Protein AF-A0A957FQ31-F1 (afdb_monomer_lite)

pLDDT: mean 89.16, std 6.12, range [48.59, 97.19]

Secondary structure (DSSP, 8-state):
-EEETTEEE---TT-SSSS-SS--HHHH-EEETTTEEE---SS-SSS-GGG-SSTT-SSS-GGG-S-TT---SBTTTBSGGG-------SPPTT-----------SSGGGGGGBT-EE---TT--SSSS-------GGGGS-HHHHHHHTT-HHHHH--EEB----------BTTB-TT--B-TTPPPP-TTS-GGGTB-HHHHHHTT----PPPTT-

Sequence (218 aa):
GFFYNGQQWYLNPNDPDTNQDGALDSAECSYDETNGLACPDTDGNGTPDVFDDDNDGDGVPDKLDAALATVVGDPVNGLDNNRFQFEINNLAAGEPVYVDFQLRPTNPDHLWYTLNVLDWPSNDRQGQIQRVLDTTFYDQLSPEQQQAGGSDPQLQDGDLRLVPMLEIEIPFQDGHYGNLPVLPGAPPIQASTPITAWLDTEETQAFGINVRKLDETS

Structure (mmCIF, N/CA/C/O backbone):
data_AF-A0A957FQ31-F1
#
_entry.id   AF-A0A957FQ31-F1
#
loop_
_atom_site.group_PDB
_atom_site.id
_atom_site.type_symbol
_atom_site.label_atom_id
_atom_site.label_alt_id
_atom_site.label_comp_id
_atom_site.label_asym_id
_atom_site.label_entity_id
_atom_site.label_seq_id
_atom_site.pdbx_PDB_ins_code
_atom_site.Cartn_x
_atom_site.Cartn_y
_atom_site.Cartn_z
_atom_site.occupancy
_atom_site.B_iso_or_equiv
_atom_site.auth_seq_id
_atom_site.auth_comp_id
_atom_site.auth_asym_id
_atom_site.auth_atom_id
_atom_site.pdbx_PDB_model_num
ATOM 1 N N . GLY A 1 1 ? 24.370 -8.830 -21.688 1.00 88.81 1 GLY A N 1
ATOM 2 C CA . GLY A 1 1 ? 23.628 -7.697 -22.261 1.00 88.81 1 GLY A CA 1
ATOM 3 C C . GLY A 1 1 ? 22.666 -8.208 -23.308 1.00 88.81 1 GLY A C 1
ATOM 4 O O . GLY A 1 1 ? 22.928 -9.264 -23.873 1.00 88.81 1 GLY A O 1
ATOM 5 N N . PHE A 1 2 ? 21.586 -7.478 -23.557 1.00 93.25 2 PHE A N 1
ATOM 6 C CA . PHE A 1 2 ? 20.497 -7.845 -24.469 1.00 93.25 2 PHE A CA 1
ATOM 7 C C . PHE A 1 2 ? 20.094 -6.641 -25.330 1.00 93.25 2 PHE A C 1
ATOM 9 O O . PHE A 1 2 ? 20.475 -5.511 -25.027 1.00 93.25 2 PHE A O 1
ATOM 16 N N . PHE A 1 3 ? 19.390 -6.881 -26.434 1.00 93.81 3 PHE A N 1
ATOM 17 C CA . PHE A 1 3 ? 18.932 -5.821 -27.332 1.00 93.81 3 PHE A CA 1
ATOM 18 C C . PHE A 1 3 ? 17.422 -5.639 -27.183 1.00 93.81 3 PHE A C 1
ATOM 20 O O . PHE A 1 3 ? 16.676 -6.595 -27.385 1.00 93.81 3 PHE A O 1
ATOM 27 N N . TYR A 1 4 ? 16.981 -4.427 -26.857 1.00 94.94 4 TYR A N 1
ATOM 28 C CA . TYR A 1 4 ? 15.575 -4.084 -26.657 1.00 94.94 4 TYR A CA 1
ATOM 29 C C . TYR A 1 4 ? 15.297 -2.652 -27.122 1.00 94.94 4 TYR A C 1
ATOM 31 O O . TYR A 1 4 ? 16.139 -1.772 -26.949 1.00 94.94 4 TYR A O 1
ATOM 39 N N . ASN A 1 5 ? 14.143 -2.433 -27.760 1.00 94.88 5 ASN A N 1
ATOM 40 C CA . ASN A 1 5 ? 13.691 -1.131 -28.270 1.00 94.88 5 ASN A CA 1
ATOM 41 C C . ASN A 1 5 ? 14.755 -0.330 -29.060 1.00 94.88 5 ASN A C 1
ATOM 43 O O . ASN A 1 5 ? 14.914 0.880 -28.918 1.00 94.88 5 ASN A O 1
ATOM 47 N N . GLY A 1 6 ? 15.541 -1.017 -29.898 1.00 94.88 6 GLY A N 1
ATOM 48 C CA . GLY A 1 6 ? 16.588 -0.374 -30.704 1.00 94.88 6 GLY A CA 1
ATOM 49 C C . GLY A 1 6 ? 17.889 -0.059 -29.951 1.00 94.88 6 GLY A C 1
ATOM 50 O O . GLY A 1 6 ? 18.816 0.481 -30.559 1.00 94.88 6 GLY A O 1
ATOM 51 N N . GLN A 1 7 ? 17.985 -0.419 -28.670 1.00 95.44 7 GLN A N 1
ATOM 52 C CA . GLN A 1 7 ? 19.116 -0.151 -27.788 1.00 95.44 7 GLN A CA 1
ATOM 53 C C . GLN A 1 7 ? 19.736 -1.450 -27.254 1.00 95.44 7 GLN A C 1
ATOM 55 O O . GLN A 1 7 ? 19.063 -2.448 -27.007 1.00 95.44 7 GLN A O 1
ATOM 60 N N . GLN A 1 8 ? 21.058 -1.438 -27.079 1.00 96.00 8 GLN A N 1
ATOM 61 C CA . GLN A 1 8 ? 21.791 -2.512 -26.416 1.00 96.00 8 GLN A CA 1
ATOM 62 C C . GLN A 1 8 ? 21.949 -2.180 -24.927 1.00 96.00 8 GLN A C 1
ATOM 64 O O . GLN A 1 8 ? 22.573 -1.176 -24.588 1.00 96.00 8 GLN A O 1
ATOM 69 N N . TRP A 1 9 ? 21.448 -3.057 -24.063 1.00 96.06 9 TRP A N 1
ATOM 70 C CA . TRP A 1 9 ? 21.455 -2.922 -22.608 1.00 96.06 9 TRP A CA 1
ATOM 71 C C . TRP A 1 9 ? 22.478 -3.861 -21.962 1.00 96.06 9 TRP A C 1
ATOM 73 O O . TRP A 1 9 ? 22.758 -4.957 -22.474 1.00 96.06 9 TRP A O 1
ATOM 83 N N . TYR A 1 10 ? 23.052 -3.438 -20.835 1.00 95.38 10 TYR A N 1
ATOM 84 C CA . TYR A 1 10 ? 24.058 -4.193 -20.090 1.00 95.38 10 TYR A CA 1
ATOM 85 C C . TYR A 1 10 ? 23.782 -4.107 -18.593 1.00 95.38 10 TYR A C 1
ATOM 87 O O . TYR A 1 10 ? 23.938 -3.040 -18.012 1.00 95.38 10 TYR A O 1
ATOM 95 N N . LEU A 1 11 ? 23.422 -5.246 -17.999 1.00 95.31 11 LEU A N 1
ATOM 96 C CA . LEU A 1 11 ? 23.387 -5.419 -16.547 1.00 95.31 11 LEU A CA 1
ATOM 97 C C . LEU A 1 11 ? 24.760 -5.151 -15.933 1.00 95.31 11 LEU A C 1
ATOM 99 O O . LEU A 1 11 ? 25.790 -5.302 -16.611 1.00 95.31 11 LEU A O 1
ATOM 103 N N . ASN A 1 12 ? 24.779 -4.809 -14.649 1.00 95.31 12 ASN A N 1
ATOM 104 C CA . ASN A 1 12 ? 26.014 -4.616 -13.912 1.00 95.31 12 ASN A CA 1
ATOM 105 C C . ASN A 1 12 ? 26.564 -5.967 -13.415 1.00 95.31 12 ASN A C 1
ATOM 107 O O . ASN A 1 12 ? 26.068 -6.528 -12.452 1.00 95.31 12 ASN A O 1
ATOM 111 N N . PRO A 1 13 ? 27.662 -6.508 -13.973 1.00 93.50 13 PRO A N 1
ATOM 112 C CA . PRO A 1 13 ? 28.168 -7.816 -13.545 1.00 93.50 13 PRO A CA 1
ATOM 113 C C . PRO A 1 13 ? 28.735 -7.834 -12.113 1.00 93.50 13 PRO A C 1
ATOM 115 O O . PRO A 1 13 ? 29.083 -8.905 -11.619 1.00 93.50 13 PRO A O 1
ATOM 118 N N . ASN A 1 14 ? 28.904 -6.668 -11.479 1.00 96.69 14 ASN A N 1
ATOM 119 C CA . ASN A 1 14 ? 29.382 -6.547 -10.102 1.00 96.69 14 ASN A CA 1
ATOM 120 C C . ASN A 1 14 ? 28.260 -6.213 -9.109 1.00 96.69 14 ASN A C 1
ATOM 122 O O . ASN A 1 14 ? 28.561 -6.068 -7.925 1.00 96.69 14 ASN A O 1
ATOM 126 N N . ASP A 1 15 ? 27.020 -6.071 -9.579 1.00 97.00 15 ASP A N 1
ATOM 127 C CA . ASP A 1 15 ? 25.858 -5.750 -8.756 1.00 97.00 15 ASP A CA 1
ATOM 128 C C . ASP A 1 15 ? 24.694 -6.654 -9.184 1.00 97.00 15 ASP A C 1
ATOM 130 O O . ASP A 1 15 ? 24.280 -6.574 -10.333 1.00 97.00 15 ASP A O 1
ATOM 134 N N . PRO A 1 16 ? 24.224 -7.585 -8.335 1.00 95.50 16 PRO A N 1
ATOM 135 C CA . PRO A 1 16 ? 23.153 -8.510 -8.708 1.00 95.50 16 PRO A CA 1
ATOM 136 C C . PRO A 1 16 ? 21.764 -7.854 -8.809 1.00 95.50 16 PRO A C 1
ATOM 138 O O . PRO A 1 16 ? 20.810 -8.568 -9.107 1.00 95.50 16 PRO A O 1
ATOM 141 N N . ASP A 1 17 ? 21.667 -6.560 -8.508 1.00 96.12 17 ASP A N 1
ATOM 142 C CA . ASP A 1 17 ? 20.489 -5.693 -8.567 1.00 96.12 17 ASP A CA 1
ATOM 143 C C . ASP A 1 17 ? 20.949 -4.387 -9.248 1.00 96.12 17 ASP A C 1
ATOM 145 O O . ASP A 1 17 ? 21.639 -3.553 -8.654 1.00 96.12 17 ASP A O 1
ATOM 149 N N . THR A 1 18 ? 20.727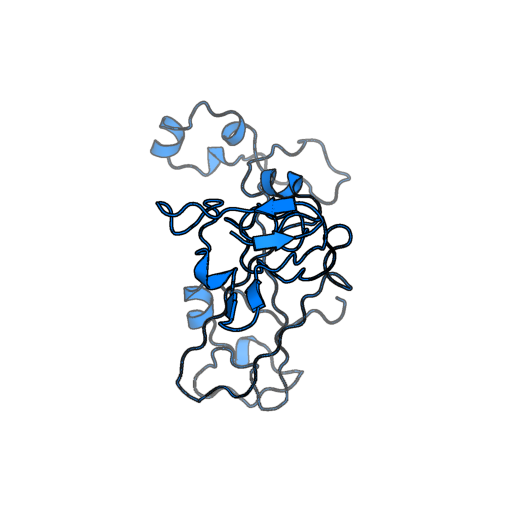 -4.290 -10.558 1.00 95.94 18 THR A N 1
ATOM 150 C CA . THR A 1 18 ? 21.345 -3.269 -11.412 1.00 95.94 18 THR A CA 1
ATOM 151 C C . THR A 1 18 ? 20.771 -1.867 -11.169 1.00 95.94 18 THR A C 1
ATOM 153 O O . THR A 1 18 ? 21.539 -0.897 -11.236 1.00 95.94 18 THR A O 1
ATOM 156 N N . ASN A 1 19 ? 19.471 -1.744 -10.893 1.00 94.81 19 ASN A N 1
ATOM 157 C CA . ASN A 1 19 ? 18.760 -0.485 -10.615 1.00 94.81 19 ASN A CA 1
ATOM 158 C C . ASN A 1 19 ? 18.669 -0.161 -9.103 1.00 94.81 19 ASN A C 1
ATOM 160 O O . ASN A 1 19 ? 18.462 0.995 -8.739 1.00 94.81 19 ASN A O 1
ATOM 164 N N . GLN A 1 20 ? 18.990 -1.107 -8.215 1.00 95.75 20 GLN A N 1
ATOM 165 C CA . GLN A 1 20 ? 19.036 -0.951 -6.749 1.00 95.75 20 GLN A CA 1
ATOM 166 C C . GLN A 1 20 ? 17.674 -0.672 -6.097 1.00 95.75 20 GLN A C 1
ATOM 168 O O . GLN A 1 20 ? 17.583 -0.016 -5.033 1.00 95.75 20 GLN A O 1
ATOM 173 N N . ASP A 1 21 ? 16.620 -1.189 -6.719 1.00 93.81 21 ASP A N 1
ATOM 174 C CA . ASP A 1 21 ? 15.249 -1.117 -6.229 1.00 93.81 21 ASP A CA 1
ATOM 175 C C . ASP A 1 21 ? 14.937 -2.227 -5.202 1.00 93.81 21 ASP A C 1
ATOM 177 O O . ASP A 1 21 ? 14.034 -2.073 -4.381 1.00 93.81 21 ASP A O 1
ATOM 181 N N . GLY A 1 22 ? 15.778 -3.263 -5.109 1.00 92.19 22 GLY A N 1
ATOM 182 C CA . GLY A 1 22 ? 15.628 -4.399 -4.201 1.00 92.19 22 GLY A CA 1
ATOM 183 C C . GLY A 1 22 ? 15.150 -5.689 -4.872 1.00 92.19 22 GLY A C 1
ATOM 184 O O . GLY A 1 22 ? 15.173 -6.740 -4.213 1.00 92.19 22 GLY A O 1
ATOM 185 N N . ALA A 1 23 ? 14.759 -5.647 -6.146 1.00 93.25 23 ALA A N 1
ATOM 186 C CA . ALA A 1 23 ? 14.602 -6.814 -6.993 1.00 93.25 23 ALA A CA 1
ATOM 187 C C . ALA A 1 23 ? 15.975 -7.233 -7.545 1.00 93.25 23 ALA A C 1
ATOM 189 O O . ALA A 1 23 ? 16.848 -6.432 -7.841 1.00 93.25 23 ALA A O 1
ATOM 190 N N . LEU A 1 24 ? 16.234 -8.541 -7.601 1.00 95.56 24 LEU A N 1
ATOM 191 C CA . LEU A 1 24 ? 17.478 -9.020 -8.208 1.00 95.56 24 LEU A CA 1
ATOM 192 C C . LEU A 1 24 ? 17.290 -9.093 -9.722 1.00 95.56 24 LEU A C 1
ATOM 194 O O . LEU A 1 24 ? 16.269 -9.620 -10.163 1.00 95.56 24 LEU A O 1
ATOM 198 N N . ASP A 1 25 ? 18.345 -8.819 -10.493 1.00 95.19 25 ASP A N 1
ATOM 199 C CA . ASP A 1 25 ? 18.363 -8.967 -11.956 1.00 95.19 25 ASP A CA 1
ATOM 200 C C . ASP A 1 25 ? 17.825 -10.341 -12.406 1.00 95.19 25 ASP A C 1
ATOM 202 O O . ASP A 1 25 ? 17.222 -10.495 -13.464 1.00 95.19 25 ASP A O 1
ATOM 206 N N . SER A 1 26 ? 18.082 -11.393 -11.617 1.00 93.94 26 SER A N 1
ATOM 207 C CA . SER A 1 26 ? 17.634 -12.766 -11.905 1.00 93.94 26 SER A CA 1
ATOM 208 C C . SER A 1 26 ? 16.150 -13.035 -11.630 1.00 93.94 26 SER A C 1
ATOM 210 O O . SER A 1 26 ? 15.648 -14.088 -12.023 1.00 93.94 26 SER A O 1
ATOM 212 N N . ALA A 1 27 ? 15.491 -12.157 -10.876 1.00 93.31 27 ALA A N 1
ATOM 213 C CA . ALA A 1 27 ? 14.056 -12.188 -10.620 1.00 93.31 27 ALA A CA 1
ATOM 214 C C . ALA A 1 27 ? 13.292 -11.393 -11.688 1.00 93.31 27 ALA A C 1
ATOM 216 O O . ALA A 1 27 ? 12.209 -11.815 -12.084 1.00 93.31 27 ALA A O 1
ATOM 217 N N . GLU A 1 28 ? 13.880 -10.306 -12.183 1.00 94.62 28 GLU A N 1
ATOM 218 C CA . GLU A 1 28 ? 13.279 -9.439 -13.200 1.00 94.62 28 GLU A CA 1
ATOM 219 C C . GLU A 1 28 ? 13.538 -9.957 -14.616 1.00 94.62 28 GLU A C 1
ATOM 221 O O . GLU A 1 28 ? 12.657 -9.961 -15.471 1.00 94.62 28 GLU A O 1
ATOM 226 N N . CYS A 1 29 ? 14.737 -10.480 -14.876 1.00 94.50 29 CYS A N 1
ATOM 227 C CA . CYS A 1 29 ? 15.099 -11.037 -16.170 1.00 94.50 29 CYS A CA 1
ATOM 228 C C . CYS A 1 29 ? 15.085 -12.567 -16.170 1.00 94.50 29 CYS A C 1
ATOM 230 O O . CYS A 1 29 ? 15.477 -13.245 -15.221 1.00 94.50 29 CYS A O 1
ATOM 232 N N . SER A 1 30 ? 14.755 -13.131 -17.328 1.00 93.38 30 SER A N 1
ATOM 233 C CA . SER A 1 30 ? 14.879 -14.560 -17.606 1.00 93.38 30 SER A CA 1
ATOM 234 C C . SER A 1 30 ? 16.009 -14.828 -18.599 1.00 93.38 30 SER A C 1
ATOM 236 O O . SER A 1 30 ? 16.309 -14.014 -19.474 1.00 93.38 30 SER A O 1
ATOM 238 N N . TYR A 1 31 ? 16.657 -15.985 -18.479 1.00 92.44 31 TYR A N 1
ATOM 239 C CA . TYR A 1 31 ? 17.652 -16.439 -19.447 1.00 92.44 31 TYR A CA 1
ATOM 240 C C . TYR A 1 31 ? 17.172 -17.710 -20.141 1.00 92.44 31 TYR A C 1
ATOM 242 O O . TYR A 1 31 ? 16.872 -18.711 -19.490 1.00 92.44 31 TYR A O 1
ATOM 250 N N . ASP A 1 32 ? 17.164 -17.679 -21.469 1.00 89.31 32 ASP A N 1
ATOM 251 C CA . ASP A 1 32 ? 16.939 -18.837 -22.327 1.00 89.31 32 ASP A CA 1
ATOM 252 C C . ASP A 1 32 ? 18.204 -19.118 -23.152 1.00 89.31 32 ASP A C 1
ATOM 254 O O . ASP A 1 32 ? 18.808 -18.211 -23.721 1.00 89.31 32 ASP A O 1
ATOM 258 N N . GLU A 1 33 ? 18.605 -20.385 -23.270 1.00 89.06 33 GLU A N 1
ATOM 259 C CA . GLU A 1 33 ? 19.761 -20.775 -24.089 1.00 89.06 33 GLU A CA 1
ATOM 260 C C . GLU A 1 33 ? 19.574 -20.431 -25.574 1.00 89.06 33 GLU A C 1
ATOM 262 O O . GLU A 1 33 ? 20.558 -20.203 -26.281 1.00 89.06 33 GLU A O 1
ATOM 267 N N . THR A 1 34 ? 18.326 -20.393 -26.054 1.00 89.69 34 THR A N 1
ATOM 268 C CA . THR A 1 34 ? 18.019 -20.135 -27.468 1.00 89.69 34 THR A CA 1
ATOM 269 C C . THR A 1 34 ? 17.958 -18.641 -27.777 1.00 89.69 34 THR A C 1
ATOM 271 O O . THR A 1 34 ? 18.509 -18.202 -28.788 1.00 89.69 34 THR A O 1
ATOM 274 N N . ASN A 1 35 ? 17.292 -17.863 -26.920 1.00 84.56 35 ASN A N 1
ATOM 275 C CA . ASN A 1 35 ? 17.022 -16.441 -27.149 1.00 84.56 35 ASN A CA 1
ATOM 276 C C . ASN A 1 35 ? 17.921 -15.491 -26.337 1.00 84.56 35 ASN A C 1
ATOM 278 O O . ASN A 1 35 ? 17.917 -14.285 -26.578 1.00 84.56 35 ASN A O 1
ATOM 282 N N . GLY A 1 36 ? 18.741 -16.023 -25.430 1.00 90.00 36 GLY A N 1
ATOM 283 C CA . GLY A 1 36 ? 19.605 -15.250 -24.548 1.00 90.00 36 GLY A CA 1
ATOM 284 C C . GLY A 1 36 ? 18.855 -14.652 -23.356 1.00 90.00 36 GLY A C 1
ATOM 285 O O . GLY A 1 36 ? 17.838 -15.172 -22.904 1.00 90.00 36 GLY A O 1
ATOM 286 N N . LEU A 1 37 ? 19.407 -13.562 -22.825 1.00 93.44 37 LEU A N 1
ATOM 287 C CA . LEU A 1 37 ? 18.810 -12.805 -21.727 1.00 93.44 37 LEU A CA 1
ATOM 288 C C . LEU A 1 37 ? 17.610 -11.998 -22.243 1.00 93.44 37 LEU A C 1
ATOM 290 O O . LEU A 1 37 ? 17.760 -11.222 -23.189 1.00 93.44 37 LEU A O 1
ATOM 294 N N . ALA A 1 38 ? 16.458 -12.168 -21.603 1.00 92.56 38 ALA A N 1
ATOM 295 C CA . ALA A 1 38 ? 15.223 -11.452 -21.877 1.00 92.56 38 ALA A CA 1
ATOM 296 C C . ALA A 1 38 ? 14.734 -10.786 -20.588 1.00 92.56 38 ALA A C 1
ATOM 298 O O . ALA A 1 38 ? 14.401 -11.471 -19.620 1.00 92.56 38 ALA A O 1
ATOM 299 N N . CYS A 1 39 ? 14.700 -9.459 -20.602 1.00 95.50 39 CYS A N 1
ATOM 300 C CA . CYS A 1 39 ? 14.145 -8.645 -19.530 1.00 95.50 39 CYS A CA 1
ATOM 301 C C . CYS A 1 39 ? 12.836 -8.019 -20.043 1.00 95.50 39 CYS A C 1
ATOM 303 O O . CYS A 1 39 ? 12.842 -7.527 -21.181 1.00 95.50 39 CYS A O 1
ATOM 305 N N . PRO A 1 40 ? 11.732 -8.121 -19.286 1.00 95.81 40 PRO A N 1
ATOM 306 C CA . PRO A 1 40 ? 10.462 -7.479 -19.609 1.00 95.81 40 PRO A CA 1
ATOM 307 C C . PRO A 1 40 ? 10.572 -5.946 -19.584 1.00 95.81 40 PRO A C 1
ATOM 309 O O . PRO A 1 40 ? 11.607 -5.402 -19.216 1.00 95.81 40 PRO A O 1
ATOM 312 N N . ASP A 1 41 ? 9.525 -5.306 -20.092 1.00 96.94 41 ASP A N 1
ATOM 313 C CA . ASP A 1 41 ? 9.227 -3.868 -20.039 1.00 96.94 41 ASP A CA 1
ATOM 314 C C . ASP A 1 41 ? 7.717 -3.829 -19.776 1.00 96.94 41 ASP A C 1
ATOM 316 O O . ASP A 1 41 ? 6.915 -4.027 -20.702 1.00 96.94 41 ASP A O 1
ATOM 320 N N . THR A 1 42 ? 7.357 -3.831 -18.496 1.00 96.38 42 THR A N 1
ATOM 321 C CA . THR A 1 42 ? 6.018 -4.176 -18.014 1.00 96.38 42 THR A CA 1
ATOM 322 C C . THR A 1 42 ? 5.000 -3.078 -18.326 1.00 96.38 42 THR A C 1
ATOM 324 O O . THR A 1 42 ? 3.900 -3.394 -18.799 1.00 96.38 42 THR A O 1
ATOM 327 N N . ASP A 1 43 ? 5.369 -1.806 -18.176 1.00 96.25 43 ASP A N 1
ATOM 328 C CA . ASP A 1 43 ? 4.536 -0.656 -18.542 1.00 96.25 43 ASP A CA 1
ATOM 329 C C . ASP A 1 43 ? 4.636 -0.271 -20.039 1.00 96.25 43 ASP A C 1
ATOM 331 O O . ASP A 1 43 ? 3.782 0.449 -20.578 1.00 96.25 43 ASP A O 1
ATOM 335 N N . GLY A 1 44 ? 5.630 -0.805 -20.757 1.00 96.44 44 GLY A N 1
ATOM 336 C CA . GLY A 1 44 ? 5.845 -0.568 -22.180 1.00 96.44 44 GLY A CA 1
ATOM 337 C C . GLY A 1 44 ? 6.422 0.814 -22.493 1.00 96.44 44 GLY A C 1
ATOM 338 O O . GLY A 1 44 ? 6.255 1.296 -23.627 1.00 96.44 44 GLY A O 1
ATOM 339 N N . ASN A 1 45 ? 7.061 1.481 -21.528 1.00 96.00 45 ASN A N 1
ATOM 340 C CA . ASN A 1 45 ? 7.631 2.816 -21.701 1.00 96.00 45 ASN A CA 1
ATOM 341 C C . ASN A 1 45 ? 8.943 2.815 -22.511 1.00 96.00 45 ASN A C 1
ATOM 343 O O . ASN A 1 45 ? 9.397 3.869 -22.979 1.00 96.00 45 ASN A O 1
ATOM 347 N N . GLY A 1 46 ? 9.511 1.632 -22.768 1.00 96.44 46 GLY A N 1
ATOM 348 C CA . GLY A 1 46 ? 10.731 1.434 -23.542 1.00 96.44 46 GLY A CA 1
ATOM 349 C C . GLY A 1 46 ? 11.986 1.209 -22.699 1.00 96.44 46 GLY A C 1
ATOM 350 O O . GLY A 1 46 ? 13.052 0.989 -23.295 1.00 96.44 46 GLY A O 1
ATOM 351 N N . THR A 1 47 ? 11.866 1.252 -21.374 1.00 96.94 47 THR A N 1
ATOM 352 C CA . THR A 1 47 ? 12.894 0.912 -20.389 1.00 96.94 47 THR A CA 1
ATOM 353 C C . THR A 1 47 ? 12.614 -0.504 -19.889 1.00 96.94 47 THR A C 1
ATOM 355 O O . THR A 1 47 ? 11.518 -0.776 -19.433 1.00 96.94 47 THR A O 1
ATOM 358 N N . PRO A 1 48 ? 13.548 -1.457 -20.037 1.00 97.19 48 PRO A N 1
ATOM 359 C CA . PRO A 1 48 ? 13.361 -2.778 -19.447 1.00 97.19 48 PRO A CA 1
ATOM 360 C C . PRO A 1 48 ? 13.327 -2.698 -17.920 1.00 97.19 48 PRO A C 1
ATOM 362 O O . PRO A 1 48 ? 14.137 -1.952 -17.377 1.00 97.19 48 PRO A O 1
ATOM 365 N N . ASP A 1 49 ? 12.527 -3.548 -17.277 1.00 97.12 49 ASP A N 1
ATOM 366 C CA . ASP A 1 49 ? 12.221 -3.501 -15.838 1.00 97.12 49 ASP A CA 1
ATOM 367 C C . ASP A 1 49 ? 13.478 -3.390 -14.951 1.00 97.12 49 ASP A C 1
ATOM 369 O O . ASP A 1 49 ? 13.620 -2.494 -14.136 1.00 97.12 49 ASP A O 1
ATOM 373 N N . VAL A 1 50 ? 14.514 -4.171 -15.270 1.00 96.62 50 VAL A N 1
ATOM 374 C CA . VAL A 1 50 ? 15.833 -4.160 -14.591 1.00 96.62 50 VAL A CA 1
ATOM 375 C C . VAL A 1 50 ? 16.623 -2.828 -14.679 1.00 96.62 50 VAL A C 1
ATOM 377 O O . VAL A 1 50 ? 17.778 -2.723 -14.254 1.00 96.62 50 VAL A O 1
ATOM 380 N N . PHE A 1 51 ? 16.065 -1.818 -15.345 1.00 97.06 51 PHE A N 1
ATOM 381 C CA . PHE A 1 51 ? 16.564 -0.445 -15.444 1.00 97.06 51 PHE A CA 1
ATOM 382 C C . PHE A 1 51 ? 15.475 0.607 -15.191 1.00 97.06 51 PHE A C 1
ATOM 384 O O . PHE A 1 51 ? 15.780 1.798 -15.319 1.00 97.06 51 PHE A O 1
ATOM 391 N N . ASP A 1 52 ? 14.242 0.190 -14.919 1.00 97.19 52 ASP A N 1
ATOM 392 C CA . ASP A 1 52 ? 13.138 1.065 -14.553 1.00 97.19 52 ASP A CA 1
ATOM 393 C C . ASP A 1 52 ? 13.105 1.242 -13.027 1.00 97.19 52 ASP A C 1
ATOM 395 O O . ASP A 1 52 ? 13.642 0.417 -12.297 1.00 97.19 52 ASP A O 1
ATOM 399 N N . ASP A 1 53 ? 12.570 2.366 -12.555 1.00 96.19 53 ASP A N 1
ATOM 400 C CA . ASP A 1 53 ? 12.345 2.621 -11.124 1.00 96.19 53 ASP A CA 1
ATOM 401 C C . ASP A 1 53 ? 10.843 2.491 -10.757 1.00 96.19 53 ASP A C 1
ATOM 403 O O . ASP A 1 53 ? 10.484 2.686 -9.587 1.00 96.19 53 ASP A O 1
ATOM 407 N N . ASP A 1 54 ? 9.973 2.274 -11.754 1.00 96.25 54 ASP A N 1
ATOM 408 C CA . ASP A 1 54 ? 8.516 2.099 -11.650 1.00 96.25 54 ASP A CA 1
ATOM 409 C C . ASP A 1 54 ? 8.018 1.151 -12.762 1.00 96.25 54 ASP A C 1
ATOM 411 O O . ASP A 1 54 ? 7.441 1.579 -13.765 1.00 96.25 54 ASP A O 1
ATOM 415 N N . ASN A 1 55 ? 8.294 -0.144 -12.600 1.00 96.81 55 ASN A N 1
ATOM 416 C CA . ASN A 1 55 ? 8.086 -1.185 -13.612 1.00 96.81 55 ASN A CA 1
ATOM 417 C C . ASN A 1 55 ? 6.671 -1.256 -14.211 1.00 96.81 55 ASN A C 1
ATOM 419 O O . ASN A 1 55 ? 6.515 -1.583 -15.392 1.00 96.81 55 ASN A O 1
ATOM 423 N N . ASP A 1 56 ? 5.624 -1.002 -13.424 1.00 95.69 56 ASP A N 1
ATOM 424 C CA . ASP A 1 56 ? 4.234 -1.070 -13.887 1.00 95.69 56 ASP A CA 1
ATOM 425 C C . ASP A 1 56 ? 3.591 0.298 -14.174 1.00 95.69 56 ASP A C 1
ATOM 427 O O . ASP A 1 56 ? 2.473 0.360 -14.709 1.00 95.69 56 ASP A O 1
ATOM 431 N N . GLY A 1 57 ? 4.321 1.383 -13.906 1.00 94.94 57 GLY A N 1
ATOM 432 C CA . GLY A 1 57 ? 3.934 2.748 -14.227 1.00 94.94 57 GLY A CA 1
ATOM 433 C C . GLY A 1 57 ? 2.754 3.263 -13.402 1.00 94.94 57 GLY A C 1
ATOM 434 O O . GLY A 1 57 ? 2.020 4.151 -13.866 1.00 94.94 57 GLY A O 1
ATOM 435 N N . ASP A 1 58 ? 2.518 2.715 -12.206 1.00 92.69 58 ASP A N 1
ATOM 436 C CA . ASP A 1 58 ? 1.448 3.159 -11.309 1.00 92.69 58 ASP A CA 1
ATOM 437 C C . ASP A 1 58 ? 1.817 4.423 -10.496 1.00 92.69 58 ASP A C 1
ATOM 439 O O . ASP A 1 58 ? 0.963 5.062 -9.858 1.00 92.69 58 ASP A O 1
ATOM 443 N N . GLY A 1 59 ? 3.080 4.849 -10.581 1.00 91.00 59 GLY A N 1
ATOM 444 C CA . GLY A 1 59 ? 3.626 6.018 -9.912 1.00 91.00 59 GLY A CA 1
ATOM 445 C C . GLY A 1 59 ? 4.121 5.749 -8.491 1.00 91.00 59 GLY A C 1
ATOM 446 O O . GLY A 1 59 ? 4.413 6.725 -7.775 1.00 91.00 59 GLY A O 1
ATOM 447 N N . VAL A 1 60 ? 4.139 4.500 -8.016 1.00 92.19 60 VAL A N 1
ATOM 448 C CA . VAL A 1 60 ? 4.810 4.032 -6.796 1.00 92.19 60 VAL A CA 1
ATOM 449 C C . VAL A 1 60 ? 6.184 3.479 -7.197 1.00 92.19 60 VAL A C 1
ATOM 451 O O . VAL A 1 60 ? 6.254 2.540 -7.967 1.00 92.19 60 VAL A O 1
ATOM 454 N N . PRO A 1 61 ? 7.297 4.011 -6.659 1.00 94.00 61 PRO A N 1
ATOM 455 C CA . PRO A 1 61 ? 8.614 3.471 -6.989 1.00 94.00 61 PRO A CA 1
ATOM 456 C C . PRO A 1 61 ? 8.748 2.004 -6.573 1.00 94.00 61 PRO A C 1
ATOM 458 O O . PRO A 1 61 ? 8.377 1.690 -5.438 1.00 94.00 61 PRO A O 1
ATOM 461 N N . ASP A 1 62 ? 9.386 1.172 -7.399 1.00 95.19 62 ASP A N 1
ATOM 462 C CA . ASP A 1 62 ? 9.543 -0.280 -7.205 1.00 95.19 62 ASP A CA 1
ATOM 463 C C . ASP A 1 62 ? 10.023 -0.636 -5.792 1.00 95.19 62 ASP A C 1
ATOM 465 O O . ASP A 1 62 ? 9.458 -1.460 -5.075 1.00 95.19 62 ASP A O 1
ATOM 469 N N . LYS A 1 63 ? 11.008 0.110 -5.292 1.00 94.44 63 LYS A N 1
ATOM 470 C CA . LYS A 1 63 ? 11.555 -0.064 -3.937 1.00 94.44 63 LYS A CA 1
ATOM 471 C C . LYS A 1 63 ? 10.532 0.029 -2.801 1.00 94.44 63 LYS A C 1
ATOM 473 O O . LYS A 1 63 ? 10.796 -0.400 -1.672 1.00 94.44 63 LYS A O 1
ATOM 478 N N . LEU A 1 64 ? 9.421 0.703 -3.055 1.00 92.31 64 LEU A N 1
ATOM 479 C CA . LEU A 1 64 ? 8.333 0.931 -2.120 1.00 92.31 64 LEU A CA 1
ATOM 480 C C . LEU A 1 64 ? 7.051 0.224 -2.548 1.00 92.31 64 LEU A C 1
ATOM 482 O O . LEU A 1 64 ? 6.072 0.367 -1.819 1.00 92.31 64 LEU A O 1
ATOM 486 N N . ASP A 1 65 ? 7.036 -0.497 -3.664 1.00 92.88 65 ASP A N 1
ATOM 487 C CA . ASP A 1 65 ? 5.837 -1.125 -4.190 1.00 92.88 65 ASP A CA 1
ATOM 488 C C . ASP A 1 65 ? 5.781 -2.627 -3.865 1.00 92.88 65 ASP A C 1
ATOM 490 O O . ASP A 1 65 ? 6.713 -3.398 -4.092 1.00 92.88 65 ASP A O 1
ATOM 494 N N . ALA A 1 66 ? 4.660 -3.058 -3.293 1.00 90.81 66 ALA A N 1
ATOM 495 C CA . ALA A 1 66 ? 4.371 -4.465 -3.056 1.00 90.81 66 ALA A CA 1
ATOM 496 C C . ALA A 1 66 ? 3.865 -5.186 -4.319 1.00 90.81 66 ALA A C 1
ATOM 498 O O . ALA A 1 66 ? 3.789 -6.419 -4.312 1.00 90.81 66 ALA A O 1
ATOM 499 N N . ALA A 1 67 ? 3.492 -4.443 -5.365 1.00 91.19 67 ALA A N 1
ATOM 500 C CA . ALA A 1 67 ? 2.838 -4.941 -6.567 1.00 91.19 67 ALA A CA 1
ATOM 501 C C . ALA A 1 67 ? 3.622 -4.687 -7.870 1.00 91.19 67 ALA A C 1
ATOM 503 O O . ALA A 1 67 ? 2.991 -4.711 -8.915 1.00 91.19 67 ALA A O 1
ATOM 504 N N . LEU A 1 68 ? 4.961 -4.627 -7.806 1.00 92.12 68 LEU A N 1
ATOM 505 C CA . LEU A 1 68 ? 5.959 -4.288 -8.851 1.00 92.12 68 LEU A CA 1
ATOM 506 C C . LEU A 1 68 ? 5.587 -4.442 -10.339 1.00 92.12 68 LEU A C 1
ATOM 508 O O . LEU A 1 68 ? 6.093 -3.723 -11.180 1.00 92.12 68 LEU A O 1
ATOM 512 N N . ALA A 1 69 ? 4.804 -5.451 -10.715 1.00 91.88 69 ALA A N 1
ATOM 513 C CA . ALA A 1 69 ? 4.503 -5.757 -12.113 1.00 91.88 69 ALA A CA 1
ATOM 514 C C . ALA A 1 69 ? 3.004 -5.677 -12.444 1.00 91.88 69 ALA A C 1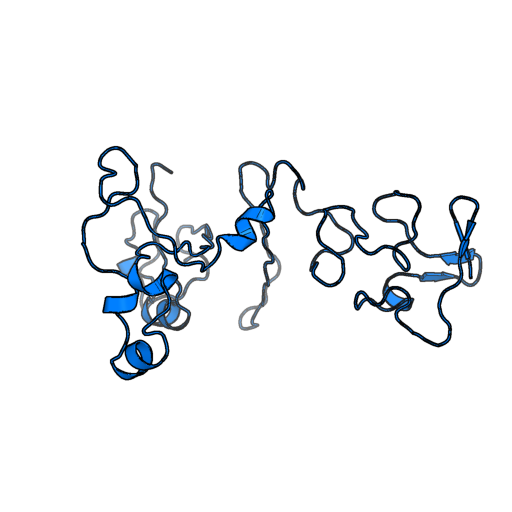
ATOM 516 O O . ALA A 1 69 ? 2.549 -6.258 -13.436 1.00 91.88 69 ALA A O 1
ATOM 517 N N . THR A 1 70 ? 2.170 -5.110 -11.573 1.00 92.25 70 THR A N 1
ATOM 518 C CA . THR A 1 70 ? 0.717 -5.108 -11.744 1.00 92.25 70 THR A CA 1
ATOM 519 C C . THR A 1 70 ? 0.059 -3.928 -11.048 1.00 92.25 70 THR A C 1
ATOM 521 O O . THR A 1 70 ? -0.194 -3.960 -9.845 1.00 92.25 70 THR A O 1
ATOM 524 N N . VAL A 1 71 ? -0.449 -3.015 -11.875 1.00 92.06 71 VAL A N 1
ATOM 525 C CA . VAL A 1 71 ? -1.290 -1.908 -11.426 1.00 92.06 71 VAL A CA 1
ATOM 526 C C . VAL A 1 71 ? -2.558 -2.436 -10.743 1.00 92.06 71 VAL A C 1
ATOM 528 O O . VAL A 1 71 ? -3.438 -3.036 -11.378 1.00 92.06 71 VAL A O 1
ATOM 531 N N . VAL A 1 72 ? -2.690 -2.185 -9.438 1.00 90.06 72 VAL A N 1
ATOM 532 C CA . VAL A 1 72 ? -3.893 -2.522 -8.660 1.00 90.06 72 VAL A CA 1
ATOM 533 C C . VAL A 1 72 ? -4.829 -1.314 -8.582 1.00 90.06 72 VAL A C 1
ATOM 535 O O . VAL A 1 72 ? -4.697 -0.442 -7.725 1.00 90.06 72 VAL A O 1
ATOM 538 N N . GLY A 1 73 ? -5.844 -1.298 -9.448 1.00 88.81 73 GLY A N 1
ATOM 539 C CA . GLY A 1 73 ? -6.800 -0.190 -9.567 1.00 88.81 73 GLY A CA 1
ATOM 540 C C . GLY A 1 73 ? -6.432 0.762 -10.705 1.00 88.81 73 GLY A C 1
ATOM 541 O O . GLY A 1 73 ? -5.891 0.334 -11.719 1.00 88.81 73 GLY A O 1
ATOM 542 N N . ASP A 1 74 ? -6.773 2.041 -10.561 1.00 91.12 74 ASP A N 1
ATOM 543 C CA . ASP A 1 74 ? -6.392 3.108 -11.490 1.00 91.12 74 ASP A CA 1
ATOM 544 C C . ASP A 1 74 ? -5.555 4.165 -10.736 1.00 91.12 74 ASP A C 1
ATOM 546 O O . ASP A 1 74 ? -6.042 4.710 -9.740 1.00 91.12 74 ASP A O 1
ATOM 550 N N . PRO A 1 75 ? -4.334 4.507 -11.186 1.00 86.81 75 PRO A N 1
ATOM 551 C CA . PRO A 1 75 ? -3.464 5.466 -10.491 1.00 86.81 75 PRO A CA 1
ATOM 552 C C . PRO A 1 75 ? -4.079 6.861 -10.294 1.00 86.81 75 PRO A C 1
ATOM 554 O O . PRO A 1 75 ? -3.713 7.602 -9.381 1.00 86.81 75 PRO A O 1
ATOM 557 N N . VAL A 1 76 ? -5.039 7.238 -11.143 1.00 88.06 76 VAL A N 1
ATOM 558 C CA . VAL A 1 76 ? -5.698 8.549 -11.140 1.00 88.06 76 VAL A CA 1
ATOM 559 C C . VAL A 1 76 ? -7.051 8.486 -10.432 1.00 88.06 76 VAL A C 1
ATOM 561 O O . VAL A 1 76 ? -7.381 9.360 -9.626 1.00 88.06 76 VAL A O 1
ATOM 564 N N . ASN A 1 77 ? -7.850 7.467 -10.740 1.00 90.75 77 ASN A N 1
ATOM 565 C CA . ASN A 1 77 ? -9.244 7.344 -10.311 1.00 90.75 77 ASN A CA 1
ATOM 566 C C . ASN A 1 77 ? -9.423 6.457 -9.070 1.00 90.75 77 ASN A C 1
ATOM 568 O O . ASN A 1 77 ? -10.459 6.535 -8.411 1.00 90.75 77 ASN A O 1
ATOM 572 N N . GLY A 1 78 ? -8.410 5.670 -8.716 1.00 91.25 78 GLY A N 1
ATOM 573 C CA . GLY A 1 78 ? -8.399 4.774 -7.570 1.00 91.25 78 GLY A CA 1
ATOM 574 C C . GLY A 1 78 ? -9.099 3.449 -7.853 1.00 91.25 78 GLY A C 1
ATOM 575 O O . GLY A 1 78 ? -9.117 2.948 -8.974 1.00 91.25 78 GLY A O 1
ATOM 576 N N . LEU A 1 79 ? -9.660 2.858 -6.801 1.00 91.00 79 LEU A N 1
ATOM 577 C CA . LEU A 1 79 ? -10.382 1.592 -6.882 1.00 91.00 79 LEU A CA 1
ATOM 578 C C . LEU A 1 79 ? -11.814 1.799 -7.380 1.00 91.00 79 LEU A C 1
ATOM 580 O O . LEU A 1 79 ? -12.478 2.775 -7.016 1.00 91.00 79 LEU A O 1
ATOM 584 N N . ASP A 1 80 ? -12.338 0.820 -8.115 1.00 89.44 80 ASP A N 1
ATOM 585 C CA . ASP A 1 80 ? -13.735 0.812 -8.547 1.00 89.44 80 ASP A CA 1
ATOM 586 C C . ASP A 1 80 ? -14.687 0.943 -7.347 1.00 89.44 80 ASP A C 1
ATOM 588 O O . ASP A 1 80 ? -14.659 0.159 -6.397 1.00 89.44 80 ASP A O 1
ATOM 592 N N . ASN A 1 81 ? -15.551 1.964 -7.378 1.00 88.62 81 ASN A N 1
ATOM 593 C CA . ASN A 1 81 ? -16.453 2.325 -6.275 1.00 88.62 81 ASN A CA 1
ATOM 594 C C . ASN A 1 81 ? -15.753 2.508 -4.911 1.00 88.62 81 ASN A C 1
ATOM 596 O O . ASN A 1 81 ? -16.397 2.339 -3.874 1.00 88.62 81 ASN A O 1
ATOM 600 N N . ASN A 1 82 ? -14.459 2.849 -4.897 1.00 87.00 82 ASN A N 1
ATOM 601 C CA . ASN A 1 82 ? -13.622 2.930 -3.696 1.00 87.00 82 ASN A CA 1
ATOM 602 C C . ASN A 1 82 ? -13.600 1.626 -2.875 1.00 87.00 82 ASN A C 1
ATOM 604 O O . ASN A 1 82 ? -13.492 1.669 -1.649 1.00 87.00 82 ASN A O 1
ATOM 608 N N . ARG A 1 83 ? -13.741 0.465 -3.528 1.00 86.44 83 ARG A N 1
ATOM 609 C CA . ARG A 1 83 ? -13.733 -0.846 -2.869 1.00 86.44 83 ARG A CA 1
ATOM 610 C C . ARG A 1 83 ? -12.661 -1.742 -3.474 1.00 86.44 83 ARG A C 1
ATOM 612 O O . ARG A 1 83 ? -12.598 -1.916 -4.685 1.00 86.44 83 ARG A O 1
ATOM 619 N N . PHE A 1 84 ? -11.863 -2.362 -2.613 1.00 87.38 84 PHE A N 1
ATOM 620 C CA . PHE A 1 84 ? -10.988 -3.464 -2.997 1.00 87.38 84 PHE A CA 1
ATOM 621 C C . PHE A 1 84 ? -11.710 -4.780 -2.708 1.00 87.38 84 PHE A C 1
ATOM 623 O O . PHE A 1 84 ? -12.022 -5.070 -1.552 1.00 87.38 84 PHE A O 1
ATOM 630 N N . GLN A 1 85 ? -12.014 -5.564 -3.745 1.00 87.06 85 GLN A N 1
ATOM 631 C CA . GLN A 1 85 ? -12.586 -6.895 -3.557 1.00 87.06 85 GLN A CA 1
ATOM 632 C C . GLN A 1 85 ? -11.464 -7.924 -3.439 1.00 87.06 85 GLN A C 1
ATOM 634 O O . GLN A 1 85 ? -10.649 -8.075 -4.345 1.00 87.06 85 GLN A O 1
ATOM 639 N N . PHE A 1 86 ? -11.467 -8.665 -2.336 1.00 85.94 86 PHE A N 1
ATOM 640 C CA . PHE A 1 86 ? -10.453 -9.659 -2.022 1.00 85.94 86 PHE A CA 1
ATOM 641 C C . PHE A 1 86 ? -11.106 -10.969 -1.584 1.00 85.94 86 PHE A C 1
ATOM 643 O O . PHE A 1 86 ? -12.027 -10.967 -0.766 1.00 85.94 86 PHE A O 1
ATOM 650 N N . GLU A 1 87 ? -10.631 -12.089 -2.124 1.00 87.19 87 GLU A N 1
ATOM 651 C CA . GLU A 1 87 ? -11.142 -13.422 -1.813 1.00 87.19 87 GLU A CA 1
ATOM 652 C C . GLU A 1 87 ? -9.976 -14.395 -1.631 1.00 87.19 87 GLU A C 1
ATOM 654 O O . GLU A 1 87 ? -9.111 -14.510 -2.500 1.00 87.19 87 GLU A O 1
ATOM 659 N N . ILE A 1 88 ? -9.976 -15.131 -0.516 1.00 85.56 88 ILE A N 1
ATOM 660 C CA . ILE A 1 88 ? -9.030 -16.222 -0.277 1.00 85.56 88 ILE A CA 1
ATOM 661 C C . ILE A 1 88 ? -9.790 -17.539 -0.238 1.00 85.56 88 ILE A C 1
ATOM 663 O O . ILE A 1 88 ? -10.726 -17.715 0.541 1.00 85.56 88 ILE A O 1
ATOM 667 N N . ASN A 1 89 ? -9.330 -18.491 -1.044 1.00 87.81 89 ASN A N 1
ATOM 668 C CA . ASN A 1 89 ? -9.908 -19.821 -1.164 1.00 87.81 89 ASN A CA 1
ATOM 669 C C . ASN A 1 89 ? -8.952 -20.912 -0.668 1.00 87.81 89 ASN A C 1
ATOM 671 O O . ASN A 1 89 ? -7.745 -20.707 -0.571 1.00 87.81 89 ASN A O 1
ATOM 675 N N . ASN A 1 90 ? -9.498 -22.108 -0.419 1.00 89.12 90 ASN A N 1
ATOM 676 C CA . ASN A 1 90 ? -8.747 -23.328 -0.077 1.00 89.12 90 ASN A CA 1
ATOM 677 C C . ASN A 1 90 ? -7.913 -23.246 1.216 1.00 89.12 90 ASN A C 1
ATOM 679 O O . ASN A 1 90 ? -6.833 -23.831 1.300 1.00 89.12 90 ASN A O 1
ATOM 683 N N . LEU A 1 91 ? -8.422 -22.555 2.237 1.00 87.88 91 LEU A N 1
ATOM 684 C CA . LEU A 1 91 ? -7.765 -22.479 3.541 1.00 87.88 91 LEU A CA 1
ATOM 685 C C . LEU A 1 91 ? -7.825 -23.812 4.300 1.00 87.88 91 LEU A C 1
ATOM 687 O O . LEU A 1 91 ? -8.846 -24.504 4.296 1.00 87.88 91 LEU A O 1
ATOM 691 N N . ALA A 1 92 ? -6.729 -24.156 4.978 1.00 88.81 92 ALA A N 1
ATOM 692 C CA . ALA A 1 92 ? -6.638 -25.329 5.840 1.00 88.81 92 ALA A CA 1
ATOM 693 C C . ALA A 1 92 ? -6.987 -24.967 7.291 1.00 88.81 92 ALA A C 1
ATOM 695 O O . ALA A 1 92 ? -6.544 -23.952 7.824 1.00 88.81 92 ALA A O 1
ATOM 696 N N . ALA A 1 93 ? -7.784 -25.811 7.949 1.00 84.12 93 ALA A N 1
ATOM 697 C CA . ALA A 1 93 ? -8.173 -25.582 9.336 1.00 84.12 93 ALA A CA 1
ATOM 698 C C . ALA A 1 93 ? -6.955 -25.640 10.273 1.00 84.12 93 ALA A C 1
ATOM 700 O O . ALA A 1 93 ? -6.199 -26.610 10.247 1.00 84.12 93 ALA A O 1
ATOM 701 N N . GLY A 1 94 ? -6.816 -24.633 11.138 1.00 82.69 94 GLY A N 1
ATOM 702 C CA . GLY A 1 94 ? -5.735 -24.548 12.123 1.00 82.69 94 GLY A CA 1
ATOM 703 C C . GLY A 1 94 ? -4.405 -24.012 11.585 1.00 82.69 94 GLY A C 1
ATOM 704 O O . GLY A 1 94 ? -3.475 -23.869 12.373 1.00 82.69 94 GLY A O 1
ATOM 705 N N . GLU A 1 95 ? -4.317 -23.690 10.292 1.00 87.88 95 GLU A N 1
ATOM 706 C CA . GLU A 1 95 ? -3.141 -23.053 9.694 1.00 87.88 95 GLU A CA 1
ATOM 707 C C . GLU A 1 95 ? -3.351 -21.531 9.630 1.00 87.88 95 GLU A C 1
ATOM 709 O O . GLU A 1 95 ? -4.378 -21.082 9.107 1.00 87.88 95 GLU A O 1
ATOM 714 N N . PRO A 1 96 ? -2.425 -20.715 10.165 1.00 84.12 96 PRO A N 1
ATOM 715 C CA . PRO A 1 96 ? -2.532 -19.267 10.077 1.00 84.12 96 PRO A CA 1
ATOM 716 C C . PRO A 1 96 ? -2.312 -18.794 8.637 1.00 84.12 96 PRO A C 1
ATOM 718 O O . PRO A 1 96 ? -1.465 -19.312 7.910 1.00 84.12 96 PRO A O 1
ATOM 721 N N . VAL A 1 97 ? -3.056 -17.762 8.251 1.00 87.00 97 VAL A N 1
ATOM 722 C CA . VAL A 1 97 ? -2.922 -17.080 6.963 1.00 87.00 97 VAL A CA 1
ATOM 723 C C . VAL A 1 97 ? -2.602 -15.626 7.252 1.00 87.00 97 VAL A C 1
ATOM 725 O O . VAL A 1 97 ? -3.293 -14.989 8.047 1.00 87.00 97 VAL A O 1
ATOM 728 N N . TYR A 1 98 ? -1.558 -15.118 6.609 1.00 86.19 98 TYR A N 1
ATOM 729 C CA . TYR A 1 98 ? -1.151 -13.723 6.703 1.00 86.19 98 TYR A CA 1
ATOM 730 C C . TYR A 1 98 ? -1.506 -13.016 5.402 1.00 86.19 98 TYR A C 1
ATOM 732 O O . TYR A 1 98 ? -1.341 -13.582 4.321 1.00 86.19 98 TYR A O 1
ATOM 740 N N . VAL A 1 99 ? -2.021 -11.799 5.530 1.00 86.31 99 VAL A N 1
ATOM 741 C CA . VAL A 1 99 ? -2.354 -10.928 4.407 1.00 86.31 99 VAL A CA 1
ATOM 742 C C . VAL A 1 99 ? -1.822 -9.552 4.744 1.00 86.31 99 VAL A C 1
ATOM 744 O O . VAL A 1 99 ? -2.186 -8.996 5.780 1.00 86.31 99 VAL A O 1
ATOM 747 N N . ASP A 1 100 ? -0.997 -9.021 3.854 1.00 86.88 100 ASP A N 1
ATOM 748 C CA . ASP A 1 100 ? -0.477 -7.668 3.946 1.00 86.88 100 ASP A CA 1
ATOM 749 C C . ASP A 1 100 ? -1.141 -6.821 2.863 1.00 86.88 100 ASP A C 1
ATOM 751 O O . ASP A 1 100 ? -1.224 -7.222 1.702 1.00 86.88 100 ASP A O 1
ATOM 755 N N . PHE A 1 101 ? -1.645 -5.653 3.257 1.00 86.06 101 PHE A N 1
ATOM 756 C CA . PHE A 1 101 ? -2.213 -4.676 2.337 1.00 86.06 101 PHE A CA 1
ATOM 757 C C . PHE A 1 101 ? -1.339 -3.432 2.340 1.00 86.06 101 PHE A C 1
ATOM 759 O O . PHE A 1 101 ? -1.086 -2.848 3.397 1.00 86.06 101 PHE A O 1
ATOM 766 N N . GLN A 1 102 ? -0.951 -2.988 1.152 1.00 88.88 102 GLN A N 1
ATOM 767 C CA . GLN A 1 102 ? -0.430 -1.652 0.935 1.00 88.88 102 GLN A CA 1
ATOM 768 C C . GLN A 1 102 ? -1.506 -0.822 0.241 1.00 88.88 102 GLN A C 1
ATOM 770 O O . GLN A 1 102 ? -2.111 -1.256 -0.733 1.00 88.88 102 GLN A O 1
ATOM 775 N N . LEU A 1 103 ? -1.788 0.360 0.784 1.00 87.12 103 LEU A N 1
ATOM 776 C CA . LEU A 1 103 ? -2.800 1.268 0.259 1.00 87.12 103 LEU A CA 1
ATOM 777 C C . LEU A 1 103 ? -2.196 2.663 0.158 1.00 87.12 103 LEU A C 1
ATOM 779 O O . LEU A 1 103 ? -1.596 3.159 1.115 1.00 87.12 103 LEU A O 1
ATOM 783 N N . ARG A 1 104 ? -2.406 3.317 -0.982 1.00 87.06 104 ARG A N 1
ATOM 784 C CA . ARG A 1 104 ? -1.978 4.691 -1.240 1.00 87.06 104 ARG A CA 1
ATOM 785 C C . ARG A 1 104 ? -3.165 5.508 -1.769 1.00 87.06 104 ARG A C 1
ATOM 787 O O . ARG A 1 104 ? -3.899 5.023 -2.625 1.00 87.06 104 ARG A O 1
ATOM 794 N N . PRO A 1 105 ? -3.381 6.750 -1.297 1.00 88.06 105 PRO A N 1
ATOM 795 C CA . PRO A 1 105 ? -4.359 7.646 -1.910 1.00 88.06 105 PRO A CA 1
ATOM 796 C C . PRO A 1 105 ? -3.945 8.046 -3.334 1.00 88.06 105 PRO A C 1
ATOM 798 O O . PRO A 1 105 ? -2.768 8.306 -3.577 1.00 88.06 105 PRO A O 1
ATOM 801 N N . THR A 1 106 ? -4.912 8.227 -4.239 1.00 88.12 106 THR A N 1
ATOM 802 C CA . THR A 1 106 ? -4.651 8.707 -5.616 1.00 88.12 106 THR A CA 1
ATOM 803 C C . THR A 1 106 ? -3.936 10.060 -5.649 1.00 88.12 106 THR A C 1
ATOM 805 O O . THR A 1 106 ? -3.140 10.325 -6.543 1.00 88.12 106 THR A O 1
ATOM 808 N N . ASN A 1 107 ? -4.165 10.912 -4.641 1.00 88.31 107 ASN A N 1
ATOM 809 C CA . ASN A 1 107 ? -3.333 12.086 -4.400 1.00 88.31 107 ASN A CA 1
ATOM 810 C C . ASN A 1 107 ? -2.213 11.764 -3.386 1.00 88.31 107 ASN A C 1
ATOM 812 O O . ASN A 1 107 ? -2.495 11.741 -2.181 1.00 88.31 107 ASN A O 1
ATOM 816 N N . PRO A 1 108 ? -0.949 11.580 -3.819 1.00 87.12 108 PRO A N 1
ATOM 817 C CA . PRO A 1 108 ? 0.161 11.300 -2.908 1.00 87.12 108 PRO A CA 1
ATOM 818 C C . PRO A 1 108 ? 0.419 12.421 -1.902 1.00 87.12 108 PRO A C 1
ATOM 820 O O . PRO A 1 108 ? 0.908 12.139 -0.808 1.00 87.12 108 PRO A O 1
ATOM 823 N N . ASP A 1 109 ? 0.029 13.667 -2.196 1.00 87.88 109 ASP A N 1
ATOM 824 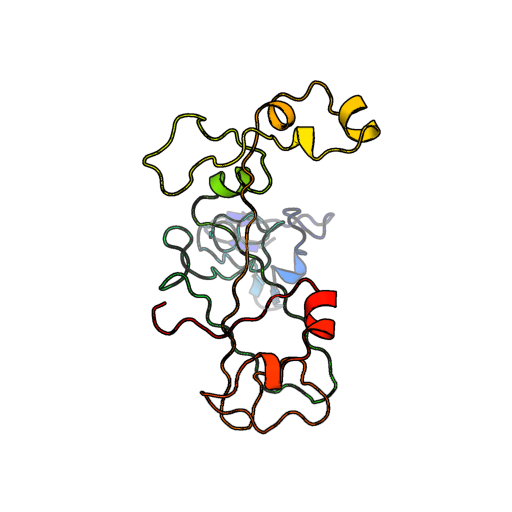C CA . ASP A 1 109 ? 0.189 14.767 -1.244 1.00 87.88 109 ASP A CA 1
ATOM 825 C C . ASP A 1 109 ? -0.610 14.527 0.046 1.00 87.88 109 ASP A C 1
ATOM 827 O O . ASP A 1 109 ? -0.265 15.048 1.107 1.00 87.88 109 ASP A O 1
ATOM 831 N N . HIS A 1 110 ? -1.651 13.688 -0.005 1.00 87.31 110 HIS A N 1
ATOM 832 C CA . HIS A 1 110 ? -2.421 13.330 1.181 1.00 87.31 110 HIS A CA 1
ATOM 833 C C . HIS A 1 110 ? -1.651 12.449 2.169 1.00 87.31 110 HIS A C 1
ATOM 835 O O . HIS A 1 110 ? -2.002 12.422 3.351 1.00 87.31 110 HIS A O 1
ATOM 841 N N . LEU A 1 111 ? -0.574 11.782 1.739 1.00 85.69 111 LEU A N 1
ATOM 842 C CA . LEU A 1 111 ? 0.314 11.066 2.656 1.00 85.69 111 LEU A CA 1
ATOM 843 C C . LEU A 1 111 ? 0.940 12.027 3.672 1.00 85.69 111 LEU A C 1
ATOM 845 O O . LEU A 1 111 ? 1.079 11.662 4.837 1.00 85.69 111 LEU A O 1
ATOM 849 N N . TRP A 1 112 ? 1.194 13.283 3.287 1.00 84.06 112 TRP A N 1
ATOM 850 C CA . TRP A 1 112 ? 1.682 14.306 4.209 1.00 84.06 112 TRP A CA 1
ATOM 851 C C . TRP A 1 112 ? 0.655 14.716 5.261 1.00 84.06 112 TRP A C 1
ATOM 853 O O . TRP A 1 112 ? 1.047 15.269 6.274 1.00 84.06 112 TRP A O 1
ATOM 863 N N . TYR A 1 113 ? -0.646 14.471 5.092 1.00 83.75 113 TYR A N 1
ATOM 864 C CA . TYR A 1 113 ? -1.611 14.768 6.161 1.00 83.75 113 TYR A CA 1
ATOM 865 C C . TYR A 1 113 ? -1.628 13.706 7.258 1.00 83.75 113 TYR A C 1
ATOM 867 O O . TYR A 1 113 ? -2.100 13.966 8.367 1.00 83.75 113 TYR A O 1
ATOM 875 N N . THR A 1 114 ? -1.115 12.515 6.961 1.00 82.12 114 THR A N 1
ATOM 876 C CA . THR A 1 114 ? -1.152 11.380 7.877 1.00 82.12 114 THR A CA 1
ATOM 877 C C . THR A 1 114 ? -0.349 11.692 9.131 1.00 82.12 114 THR A C 1
ATOM 879 O O . THR A 1 114 ? 0.834 12.009 9.063 1.00 82.12 114 THR A O 1
ATOM 882 N N . LEU A 1 115 ? -1.007 11.595 10.289 1.00 82.62 115 LEU A N 1
ATOM 883 C CA . LEU A 1 115 ? -0.434 11.823 11.620 1.00 82.62 115 LEU A CA 1
ATOM 884 C C . LEU A 1 115 ? 0.080 13.243 11.900 1.00 82.62 115 LEU A C 1
ATOM 886 O O . LEU A 1 115 ? 0.513 13.500 13.026 1.00 82.62 115 LEU A O 1
ATOM 890 N N . ASN A 1 116 ? -0.040 14.169 10.950 1.00 87.56 116 ASN A N 1
ATOM 891 C CA . ASN A 1 116 ? 0.269 15.568 11.189 1.00 87.56 116 ASN A CA 1
ATOM 892 C C . ASN A 1 116 ? -0.774 16.204 12.106 1.00 87.56 116 ASN A C 1
ATOM 894 O O . ASN A 1 116 ? -1.979 15.961 11.990 1.00 87.56 116 ASN A O 1
ATOM 898 N N . VAL A 1 117 ? -0.278 17.018 13.033 1.00 89.50 117 VAL A N 1
ATOM 899 C CA . VAL A 1 117 ? -1.112 17.796 13.938 1.00 89.50 117 VAL A CA 1
ATOM 900 C C . VAL A 1 117 ? -1.508 19.091 13.228 1.00 89.50 117 VAL A C 1
ATOM 902 O O . VAL A 1 117 ? -0.663 19.826 12.721 1.00 89.50 117 VAL A O 1
ATOM 905 N N . LEU A 1 118 ? -2.812 19.331 13.157 1.00 89.50 118 LEU A N 1
ATOM 906 C CA . LEU A 1 118 ? -3.452 20.440 12.464 1.00 89.50 118 LEU A CA 1
ATOM 907 C C . LEU A 1 118 ? -4.179 21.322 13.487 1.00 89.50 118 LEU A C 1
ATOM 909 O O . LEU A 1 118 ? -4.702 20.819 14.481 1.00 89.50 118 LEU A O 1
ATOM 913 N N . ASP A 1 119 ? -4.231 22.622 13.212 1.00 89.88 119 ASP A N 1
ATOM 914 C CA . ASP A 1 119 ? -4.995 23.611 13.982 1.00 89.88 119 ASP A CA 1
ATOM 915 C C . ASP A 1 119 ? -6.306 23.918 13.248 1.00 89.88 119 ASP A C 1
ATOM 917 O O . ASP A 1 119 ? -6.307 24.494 12.151 1.00 89.88 119 ASP A O 1
ATOM 921 N N . TRP A 1 120 ? -7.429 23.469 13.812 1.00 88.50 120 TRP A N 1
ATOM 922 C CA . TRP A 1 120 ? -8.744 23.757 13.259 1.00 88.50 120 TRP A CA 1
ATOM 923 C C . TRP A 1 120 ? -9.224 25.157 13.680 1.00 88.50 120 TRP A C 1
ATOM 925 O O . TRP A 1 120 ? -9.209 25.493 14.867 1.00 88.50 120 TRP A O 1
ATOM 935 N N . PRO A 1 121 ? -9.760 25.983 12.757 1.00 87.31 121 PRO A N 1
ATOM 936 C CA . PRO A 1 121 ? -10.185 27.339 13.088 1.00 87.31 121 PRO A CA 1
ATOM 937 C C . PRO A 1 121 ? -11.182 27.392 14.253 1.00 87.31 121 PRO A C 1
ATOM 939 O O . PRO A 1 121 ? -12.288 26.851 14.184 1.00 87.31 121 PRO A O 1
ATOM 942 N N . SER A 1 122 ? -10.850 28.152 15.299 1.00 81.62 122 SER A N 1
ATOM 943 C CA . SER A 1 122 ? -11.634 28.193 16.548 1.00 81.62 122 SER A CA 1
ATOM 944 C C . SER A 1 122 ? -13.063 28.733 16.383 1.00 81.62 122 SER A C 1
ATOM 946 O O . SER A 1 122 ? -13.931 28.509 17.227 1.00 81.62 122 SER A O 1
ATOM 948 N N . ASN A 1 123 ? -13.317 29.457 15.289 1.00 84.19 123 ASN A N 1
ATOM 949 C CA . ASN A 1 123 ? -14.606 30.070 14.976 1.00 84.19 123 ASN A CA 1
ATOM 950 C C . ASN A 1 123 ? -15.381 29.348 13.863 1.00 84.19 123 ASN A C 1
ATOM 952 O O . ASN A 1 123 ? -16.412 29.866 13.428 1.00 84.19 123 ASN A O 1
ATOM 956 N N . ASP A 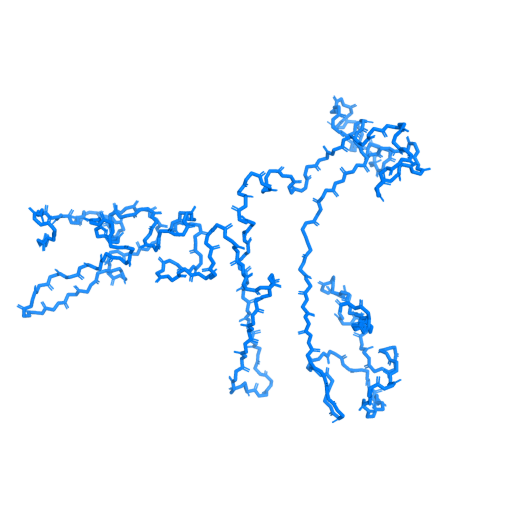1 124 ? -14.933 28.174 13.405 1.00 83.81 124 ASP A N 1
ATOM 957 C CA . ASP A 1 124 ? -15.738 27.389 12.472 1.00 83.81 124 ASP A CA 1
ATOM 958 C C . ASP A 1 124 ? -16.923 26.727 13.197 1.00 83.81 124 ASP A C 1
ATOM 960 O O . ASP A 1 124 ? -16.778 25.823 14.023 1.00 83.81 124 ASP A O 1
ATOM 964 N N . ARG A 1 125 ? -18.124 27.229 12.896 1.00 83.31 125 ARG A N 1
ATOM 965 C CA . ARG A 1 125 ? -19.418 26.744 13.408 1.00 83.31 125 ARG A CA 1
ATOM 966 C C . ARG A 1 125 ? -20.339 26.250 12.291 1.00 83.31 125 ARG A C 1
ATOM 968 O O . ARG A 1 125 ? -21.509 25.974 12.543 1.00 83.31 125 ARG A O 1
ATOM 975 N N . GLN A 1 126 ? -19.843 26.226 11.057 1.00 85.50 126 GLN A N 1
ATOM 976 C CA . GLN A 1 126 ? -20.623 25.903 9.861 1.00 85.50 126 GLN A CA 1
ATOM 977 C C . GLN A 1 126 ? -20.087 24.657 9.150 1.00 85.50 126 GLN A C 1
ATOM 979 O O . GLN A 1 126 ? -20.822 24.049 8.373 1.00 85.50 126 GLN A O 1
ATOM 984 N N . GLY A 1 127 ? -18.840 24.269 9.425 1.00 81.75 127 GLY A N 1
ATOM 985 C CA . GLY A 1 127 ? -18.231 23.040 8.946 1.00 81.75 127 GLY A CA 1
ATOM 986 C C . GLY A 1 127 ? -18.802 21.773 9.586 1.00 81.75 127 GLY A C 1
ATOM 987 O O . GLY A 1 127 ? -19.511 21.807 10.598 1.00 81.75 127 GLY A O 1
ATOM 988 N N . GLN A 1 128 ? -18.459 20.640 8.966 1.00 85.69 128 GLN A N 1
ATOM 989 C CA . GLN A 1 128 ? -18.783 19.300 9.472 1.00 85.69 128 GLN A CA 1
ATOM 990 C C . GLN A 1 128 ? -17.925 18.915 10.681 1.00 85.69 128 GLN A C 1
ATOM 992 O O . GLN A 1 128 ? -18.352 18.125 11.517 1.00 85.69 128 GLN A O 1
ATOM 997 N N . ILE A 1 129 ? -16.732 19.502 10.789 1.00 84.50 129 ILE A N 1
ATOM 998 C CA . ILE A 1 129 ? -15.885 19.423 11.975 1.00 84.50 129 ILE A CA 1
ATOM 999 C C . ILE A 1 129 ? -16.074 20.729 12.740 1.00 84.50 129 ILE A C 1
ATOM 1001 O O . ILE A 1 129 ? -15.934 21.815 12.180 1.00 84.50 129 ILE A O 1
ATOM 1005 N N . GLN A 1 130 ? -16.427 20.624 14.018 1.00 83.81 130 GLN A N 1
ATOM 1006 C CA . GLN A 1 130 ? -16.621 21.777 14.891 1.00 83.81 130 GLN A CA 1
ATOM 1007 C C . GLN A 1 130 ? -15.821 21.581 16.167 1.00 83.81 130 GLN A C 1
ATOM 1009 O O . GLN A 1 130 ? -15.922 20.542 16.821 1.00 83.81 130 GLN A O 1
ATOM 1014 N N . ARG A 1 131 ? -15.063 22.609 16.551 1.00 82.88 131 ARG A N 1
ATOM 1015 C CA . ARG A 1 131 ? -14.338 22.615 17.819 1.00 82.88 131 ARG A CA 1
ATOM 1016 C C . ARG A 1 131 ? -15.329 22.691 18.985 1.00 82.88 131 ARG A C 1
ATOM 1018 O O . ARG A 1 131 ? -16.087 23.660 19.106 1.00 82.88 131 ARG A O 1
ATOM 1025 N N . VAL A 1 132 ? -15.314 21.675 19.847 1.00 82.81 132 VAL A N 1
ATOM 1026 C CA . VAL A 1 132 ? -16.154 21.607 21.061 1.00 82.81 132 VAL A CA 1
ATOM 1027 C C . VAL A 1 132 ? -15.348 21.881 22.334 1.00 82.81 132 VAL A C 1
ATOM 1029 O O . VAL A 1 132 ? -15.900 22.395 23.303 1.00 82.81 132 VAL A O 1
ATOM 1032 N N . LEU A 1 133 ? -14.052 21.567 22.328 1.00 83.44 133 LEU A N 1
ATOM 1033 C CA . LEU A 1 133 ? -13.133 21.781 23.445 1.00 83.44 133 LEU A CA 1
ATOM 1034 C C . LEU A 1 133 ? -12.062 22.795 23.042 1.00 83.44 133 LEU A C 1
ATOM 1036 O O . LEU A 1 133 ? -11.623 22.794 21.898 1.00 83.44 133 LEU A O 1
ATOM 1040 N N . ASP A 1 134 ? -11.626 23.622 23.992 1.00 84.19 134 ASP A N 1
ATOM 1041 C CA . ASP A 1 134 ? -10.544 24.595 23.779 1.00 84.19 134 ASP A CA 1
ATOM 1042 C C . ASP A 1 134 ? -9.149 24.033 24.099 1.00 84.19 134 ASP A C 1
ATOM 1044 O O . ASP A 1 134 ? -8.180 24.784 24.156 1.00 84.19 134 ASP A O 1
ATOM 1048 N N . THR A 1 135 ? -9.055 22.721 24.319 1.00 90.19 135 THR A N 1
ATOM 1049 C CA . THR A 1 135 ? -7.801 22.021 24.615 1.00 90.19 135 THR A CA 1
ATOM 1050 C C . THR A 1 135 ? -7.078 21.592 23.347 1.00 90.19 135 THR A C 1
ATOM 1052 O O . THR A 1 135 ? -7.730 21.200 22.379 1.00 90.19 135 THR A O 1
ATOM 1055 N N . THR A 1 136 ? -5.752 21.558 23.391 1.00 91.75 136 THR A N 1
ATOM 1056 C CA . THR A 1 136 ? -4.888 21.131 22.279 1.00 91.75 136 THR A CA 1
ATOM 1057 C C . THR A 1 136 ? -4.176 19.817 22.597 1.00 91.75 136 THR A C 1
ATOM 1059 O O . THR A 1 136 ? -4.319 19.262 23.694 1.00 91.75 136 THR A O 1
ATOM 1062 N N . PHE A 1 137 ? -3.409 19.271 21.647 1.00 90.69 137 PHE A N 1
ATOM 1063 C CA . PHE A 1 137 ? -2.601 18.074 21.909 1.00 90.69 137 PHE A CA 1
ATOM 1064 C C . PHE A 1 137 ? -1.599 18.296 23.045 1.00 90.69 137 PHE A C 1
ATOM 1066 O O . PHE A 1 137 ? -1.319 17.359 23.792 1.00 90.69 137 PHE A O 1
ATOM 1073 N N . TYR A 1 138 ? -1.114 19.528 23.225 1.00 91.56 138 TYR A N 1
ATOM 1074 C CA . TYR A 1 138 ? -0.236 19.899 24.329 1.00 91.56 138 TYR A CA 1
ATOM 1075 C C . TYR A 1 138 ? -0.837 19.611 25.711 1.00 91.56 138 TYR A C 1
ATOM 1077 O O . TYR A 1 138 ? -0.143 19.117 26.604 1.00 91.56 138 TYR A O 1
ATOM 1085 N N . ASP A 1 139 ? -2.135 19.866 25.885 1.00 91.56 139 ASP A N 1
ATOM 1086 C CA . ASP A 1 139 ? -2.826 19.680 27.165 1.00 91.56 139 ASP A CA 1
ATOM 1087 C C . ASP A 1 139 ? -2.945 18.203 27.570 1.00 91.56 139 ASP A C 1
ATOM 1089 O O . ASP A 1 139 ? -3.180 17.897 28.739 1.00 91.56 139 ASP A O 1
ATOM 1093 N N . GLN A 1 140 ? -2.773 17.284 26.613 1.00 90.38 140 GLN A N 1
ATOM 1094 C CA . GLN A 1 140 ? -2.834 15.835 26.828 1.00 90.38 140 GLN A CA 1
ATOM 1095 C C . GLN A 1 140 ? -1.464 15.208 27.142 1.00 90.38 140 GLN A C 1
ATOM 1097 O O . GLN A 1 140 ? -1.386 14.016 27.442 1.00 90.38 140 GLN A O 1
ATOM 1102 N N . LEU A 1 141 ? -0.378 15.980 27.056 1.00 89.88 141 LEU A N 1
ATOM 1103 C CA . LEU A 1 141 ? 0.982 15.496 27.292 1.00 89.88 141 LEU A CA 1
ATOM 1104 C C . LEU A 1 141 ? 1.302 15.369 28.788 1.00 89.88 141 LEU A C 1
ATOM 1106 O O . LEU A 1 141 ? 0.827 16.146 29.618 1.00 89.88 141 LEU A O 1
ATOM 1110 N N . SER A 1 142 ? 2.175 14.418 29.140 1.00 92.75 142 SER A N 1
ATOM 1111 C CA . SER A 1 142 ? 2.737 14.341 30.493 1.00 92.75 142 SER A CA 1
ATOM 1112 C C . SER A 1 142 ? 3.611 15.570 30.797 1.00 92.75 142 SER A C 1
ATOM 1114 O O . SER A 1 142 ? 4.149 16.183 29.869 1.00 92.75 142 SER A O 1
ATOM 1116 N N . PRO A 1 143 ? 3.838 15.925 32.076 1.00 93.00 143 PRO A N 1
ATOM 1117 C CA . PRO A 1 143 ? 4.720 17.039 32.433 1.00 93.00 143 PRO A CA 1
ATOM 1118 C C . PRO A 1 143 ? 6.127 16.939 31.818 1.00 93.00 143 PRO A C 1
ATOM 1120 O O . PRO A 1 143 ? 6.710 17.949 31.428 1.00 93.00 143 PRO A O 1
ATOM 1123 N N . GLU A 1 144 ? 6.676 15.728 31.691 1.00 92.12 144 GLU A N 1
ATOM 1124 C CA . GLU A 1 144 ? 7.973 15.480 31.052 1.00 92.12 144 GLU A CA 1
ATOM 1125 C C . GLU A 1 144 ? 7.923 15.732 29.539 1.00 92.12 144 GLU A C 1
ATOM 1127 O O . GLU A 1 144 ? 8.833 16.340 28.975 1.00 92.12 144 GLU A O 1
ATOM 1132 N N . GLN A 1 145 ? 6.845 15.303 28.877 1.00 89.75 145 GLN A N 1
ATOM 1133 C CA . GLN A 1 145 ? 6.631 15.533 27.447 1.00 89.75 145 GLN A CA 1
ATOM 1134 C C . GLN A 1 145 ? 6.404 17.017 27.146 1.00 89.75 145 GLN A C 1
ATOM 1136 O O . GLN A 1 145 ? 6.942 17.529 26.169 1.00 89.75 145 GLN A O 1
ATOM 1141 N N . GLN A 1 146 ? 5.689 17.726 28.019 1.00 89.69 146 GLN A N 1
ATOM 1142 C CA . GLN A 1 146 ? 5.525 19.177 27.946 1.00 89.69 146 GLN A CA 1
ATOM 1143 C C . GLN A 1 146 ? 6.853 19.917 28.130 1.00 89.69 146 GLN A C 1
ATOM 1145 O O . GLN A 1 146 ? 7.079 20.932 27.490 1.00 89.69 146 GLN A O 1
ATOM 1150 N N . GLN A 1 147 ? 7.780 19.421 28.951 1.00 86.62 147 GLN A N 1
ATOM 1151 C CA . GLN A 1 147 ? 9.112 20.031 29.051 1.00 86.62 147 GLN A CA 1
ATOM 1152 C C . GLN A 1 147 ? 9.969 19.790 27.801 1.00 86.62 147 GLN A C 1
ATOM 1154 O O . GLN A 1 147 ? 10.751 20.663 27.427 1.00 86.62 147 GLN A O 1
ATOM 1159 N N . ALA A 1 148 ? 9.823 18.633 27.152 1.00 83.62 148 ALA A N 1
ATOM 1160 C CA . ALA A 1 148 ? 10.590 18.272 25.959 1.00 83.62 148 ALA A CA 1
ATOM 1161 C C . ALA A 1 148 ? 10.035 18.891 24.658 1.00 83.62 148 ALA A C 1
ATOM 1163 O O . ALA A 1 148 ? 10.812 19.334 23.818 1.00 83.62 148 ALA A O 1
ATOM 1164 N N . GLY A 1 149 ? 8.708 18.933 24.500 1.00 73.44 149 GLY A N 1
ATOM 1165 C CA . GLY A 1 149 ? 7.979 19.470 23.338 1.00 73.44 149 GLY A CA 1
ATOM 1166 C C . GLY A 1 149 ? 7.333 20.838 23.585 1.00 73.44 149 GLY A C 1
ATOM 1167 O O . GLY A 1 149 ? 6.552 21.316 22.770 1.00 73.44 149 GLY A O 1
ATOM 1168 N N . GLY A 1 150 ? 7.672 21.468 24.713 1.00 74.38 150 GLY A N 1
ATOM 1169 C CA . GLY A 1 150 ? 7.114 22.704 25.272 1.00 74.38 150 GLY A CA 1
ATOM 1170 C C . GLY A 1 150 ? 6.932 23.872 24.332 1.00 74.38 150 GLY A C 1
ATOM 1171 O O . GLY A 1 150 ? 6.060 24.696 24.564 1.00 74.38 150 GLY A O 1
ATOM 1172 N N . SER A 1 151 ? 7.780 23.973 23.315 1.00 82.44 151 SER A N 1
ATOM 1173 C CA . SER A 1 151 ? 7.850 25.103 22.394 1.00 82.44 151 SER A CA 1
ATOM 1174 C C . SER A 1 151 ? 7.376 24.778 20.980 1.00 82.44 151 SER A C 1
ATOM 1176 O O . SER A 1 151 ? 7.564 25.617 20.105 1.00 82.44 151 SER A O 1
ATOM 1178 N N . ASP A 1 152 ? 6.852 23.575 20.727 1.00 88.88 152 ASP A N 1
ATOM 1179 C CA . ASP A 1 152 ? 6.367 23.182 19.403 1.00 88.88 152 ASP A CA 1
ATOM 1180 C C . ASP A 1 152 ? 4.978 23.796 19.138 1.00 88.88 152 ASP A C 1
ATOM 1182 O O . ASP A 1 152 ? 4.007 23.389 19.785 1.00 88.88 152 ASP A O 1
ATOM 1186 N N . PRO A 1 153 ? 4.847 24.753 18.196 1.00 88.94 153 PRO A N 1
ATOM 1187 C CA . PRO A 1 153 ? 3.564 25.382 17.896 1.00 88.94 153 PRO A CA 1
ATOM 1188 C C . PRO A 1 153 ? 2.514 24.381 17.404 1.00 88.94 153 PRO A C 1
ATOM 1190 O O . PRO A 1 153 ? 1.333 24.562 17.674 1.00 88.94 153 PRO A O 1
ATOM 1193 N N . GLN A 1 154 ? 2.926 23.292 16.738 1.00 89.00 154 GLN A N 1
ATOM 1194 C CA . GLN A 1 154 ? 1.979 22.279 16.261 1.00 89.00 154 GLN A CA 1
ATOM 1195 C C . GLN A 1 154 ? 1.250 21.618 17.427 1.00 89.00 154 GLN A C 1
ATOM 1197 O O . GLN A 1 154 ? 0.054 21.376 17.346 1.00 89.00 154 GLN A O 1
ATOM 1202 N N . LEU A 1 155 ? 1.948 21.361 18.533 1.00 88.88 155 LEU A N 1
ATOM 1203 C CA . LEU A 1 155 ? 1.335 20.779 19.724 1.00 88.88 155 LEU A CA 1
ATOM 1204 C C . LEU A 1 155 ? 0.530 21.818 20.506 1.00 88.88 155 LEU A C 1
ATOM 1206 O O . LEU A 1 155 ? -0.531 21.482 21.029 1.00 88.88 155 LEU A O 1
ATOM 1210 N N . GLN A 1 156 ? 1.045 23.049 20.602 1.00 89.69 156 GLN A N 1
ATOM 1211 C CA . GLN A 1 156 ? 0.424 24.129 21.373 1.00 89.69 156 GLN A CA 1
ATOM 1212 C C . GLN A 1 156 ? -0.908 24.587 20.789 1.00 89.69 156 GLN A C 1
ATOM 1214 O O . GLN A 1 156 ? -1.840 24.788 21.564 1.00 89.69 156 GLN A O 1
ATOM 1219 N N . ASP A 1 157 ? -0.984 24.734 19.466 1.00 90.56 157 ASP A N 1
ATOM 1220 C CA . ASP A 1 157 ? -2.167 25.243 18.769 1.00 90.56 157 ASP A CA 1
ATOM 1221 C C . ASP A 1 157 ? -3.028 24.105 18.204 1.00 90.56 157 ASP A C 1
ATOM 1223 O O . ASP A 1 157 ? -4.251 24.211 18.140 1.00 90.56 157 ASP A O 1
ATOM 1227 N N . GLY A 1 158 ? -2.405 22.985 17.834 1.00 91.38 158 GLY A N 1
ATOM 1228 C CA . GLY A 1 158 ? -3.082 21.915 17.125 1.00 91.38 158 GLY A CA 1
ATOM 1229 C C . GLY A 1 158 ? -4.007 21.062 17.986 1.00 91.38 158 GLY A C 1
ATOM 1230 O O . GLY A 1 158 ? -3.694 20.652 19.106 1.00 91.38 158 GLY A O 1
ATOM 1231 N N . ASP A 1 159 ? -5.157 20.745 17.414 1.00 89.88 159 ASP A N 1
ATOM 1232 C CA . ASP A 1 159 ? -6.285 20.075 18.061 1.00 89.88 159 ASP A CA 1
ATOM 1233 C C . ASP A 1 159 ? -6.944 19.014 17.167 1.00 89.88 159 ASP A C 1
ATOM 1235 O O . ASP A 1 159 ? -7.862 18.310 17.593 1.00 89.88 159 ASP A O 1
ATOM 1239 N N . LEU A 1 160 ? -6.447 18.858 15.939 1.00 89.00 160 LEU A N 1
ATOM 1240 C CA . LEU A 1 160 ? -6.896 17.866 14.979 1.00 89.00 160 LEU A CA 1
ATOM 1241 C C . LEU A 1 160 ? -5.715 17.026 14.494 1.00 89.00 160 LEU A C 1
ATOM 1243 O O . LEU A 1 160 ? -4.625 17.526 14.242 1.00 89.00 160 LEU A O 1
ATOM 1247 N N . ARG A 1 161 ? -5.938 15.725 14.323 1.00 88.94 161 ARG A N 1
ATOM 1248 C CA . ARG A 1 161 ? -4.998 14.840 13.634 1.00 88.94 161 ARG A CA 1
ATOM 1249 C C . ARG A 1 161 ? -5.776 13.877 12.763 1.00 88.94 161 ARG A C 1
ATOM 1251 O O . ARG A 1 161 ? -6.718 13.245 13.238 1.00 88.94 161 ARG A O 1
ATOM 1258 N N . LEU A 1 162 ? -5.364 13.748 11.508 1.00 85.12 162 LEU A N 1
ATOM 1259 C CA . LEU A 1 162 ? -5.943 12.771 10.596 1.00 85.12 162 LEU A CA 1
ATOM 1260 C C . LEU A 1 162 ? -5.193 11.447 10.743 1.00 85.12 162 LEU A C 1
ATOM 1262 O O . LEU A 1 162 ? -3.969 11.385 10.610 1.00 85.12 162 LEU A O 1
ATOM 1266 N N . VAL A 1 163 ? -5.942 10.395 11.065 1.00 84.25 163 VAL A N 1
ATOM 1267 C CA . VAL A 1 163 ? -5.425 9.032 11.189 1.00 84.25 163 VAL A CA 1
ATOM 1268 C C . VAL A 1 163 ? -6.082 8.196 10.093 1.00 84.25 163 VAL A C 1
ATOM 1270 O O . VAL A 1 163 ? -7.314 8.141 10.057 1.00 84.25 163 VAL A O 1
ATOM 1273 N N . PRO A 1 164 ? -5.306 7.579 9.188 1.00 79.81 164 PRO A N 1
ATOM 1274 C CA . PRO A 1 164 ? -5.864 6.668 8.204 1.00 79.81 164 PRO A CA 1
ATOM 1275 C C . PRO A 1 164 ? -6.466 5.462 8.924 1.00 79.81 164 PRO A C 1
ATOM 1277 O O . PRO A 1 164 ? -5.870 4.91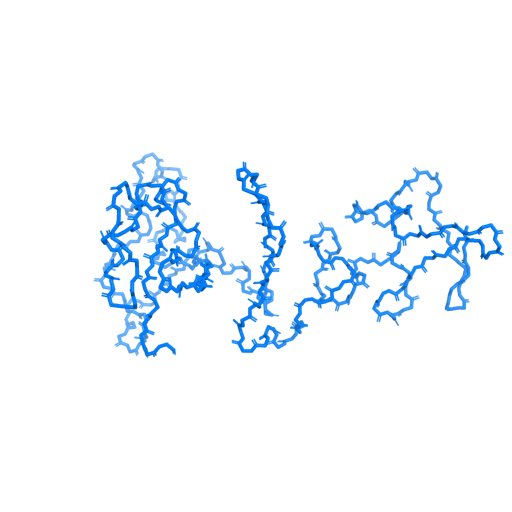4 9.852 1.00 79.81 164 PRO A O 1
ATOM 1280 N N . MET A 1 165 ? -7.658 5.063 8.495 1.00 81.06 165 MET A N 1
ATOM 1281 C CA . MET A 1 165 ? -8.379 3.914 9.029 1.00 81.06 165 MET A CA 1
ATOM 1282 C C . MET A 1 165 ? -8.692 2.964 7.880 1.00 81.06 165 MET A C 1
ATOM 1284 O O . MET A 1 165 ? -9.098 3.408 6.807 1.00 81.06 165 MET A O 1
ATOM 1288 N N . LEU A 1 166 ? 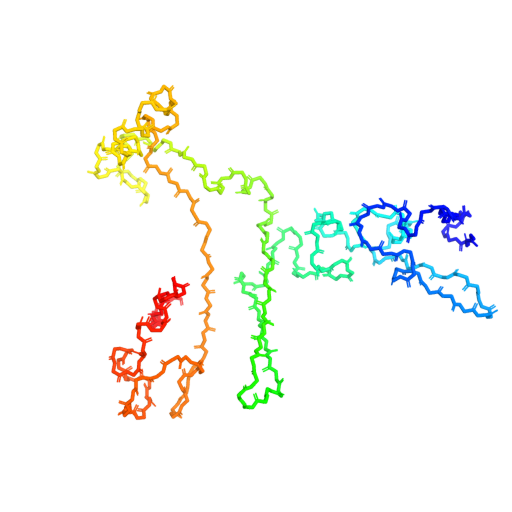-8.524 1.667 8.126 1.00 83.31 166 LEU A N 1
ATOM 1289 C CA . LEU A 1 166 ? -8.967 0.611 7.226 1.00 83.31 166 LEU A CA 1
ATOM 1290 C C . LEU A 1 166 ? -10.295 0.051 7.743 1.00 83.31 166 LEU A C 1
ATOM 1292 O O . LEU A 1 166 ? -10.382 -0.372 8.895 1.00 83.31 166 LEU A O 1
ATOM 1296 N N . GLU A 1 167 ? -11.315 0.043 6.890 1.00 88.12 167 GLU A N 1
ATOM 1297 C CA . GLU A 1 167 ? -12.576 -0.655 7.141 1.00 88.12 167 GLU A CA 1
ATOM 1298 C C . GLU A 1 167 ? -12.620 -1.921 6.281 1.00 88.12 167 GLU A C 1
ATOM 1300 O O . GLU A 1 167 ? -12.342 -1.875 5.084 1.00 88.12 167 GLU A O 1
ATOM 1305 N N . ILE A 1 168 ? -12.948 -3.056 6.903 1.00 87.38 168 ILE A N 1
ATOM 1306 C CA . ILE A 1 168 ? -13.074 -4.352 6.230 1.00 87.38 168 ILE A CA 1
ATOM 1307 C C . ILE A 1 168 ? -14.516 -4.824 6.389 1.00 87.38 168 ILE A C 1
ATOM 1309 O O . ILE A 1 168 ? -14.991 -5.042 7.506 1.00 87.38 168 ILE A O 1
ATOM 1313 N N . GLU A 1 169 ? -15.208 -5.001 5.266 1.00 89.00 169 GLU A N 1
ATOM 1314 C CA . GLU A 1 169 ? -16.540 -5.599 5.230 1.00 89.00 169 GLU A CA 1
ATOM 1315 C C . GLU A 1 169 ? -16.398 -7.126 5.166 1.00 89.00 169 GLU A C 1
ATOM 1317 O O . GLU A 1 169 ? -15.874 -7.673 4.197 1.00 89.00 169 GLU A O 1
ATOM 1322 N N . ILE A 1 170 ? -16.850 -7.821 6.213 1.00 86.81 170 ILE A N 1
ATOM 1323 C CA . ILE A 1 170 ? -16.789 -9.284 6.289 1.00 86.81 170 ILE A CA 1
ATOM 1324 C C . ILE A 1 170 ? -18.208 -9.842 6.146 1.00 86.81 170 ILE A C 1
ATOM 1326 O O . ILE A 1 170 ? -19.052 -9.584 7.013 1.00 86.81 170 ILE A O 1
ATOM 1330 N N . PRO A 1 171 ? -18.496 -10.632 5.096 1.00 82.75 171 PRO A N 1
ATOM 1331 C CA . PRO A 1 171 ? -19.787 -11.280 4.975 1.00 82.75 171 PRO A CA 1
ATOM 1332 C C . PRO A 1 171 ? -19.948 -12.349 6.061 1.00 82.75 171 PRO A C 1
ATOM 1334 O O . PRO A 1 171 ? -19.041 -13.127 6.360 1.00 82.75 171 PRO A O 1
ATOM 1337 N N . PHE A 1 172 ? -21.148 -12.426 6.624 1.00 81.75 172 PHE A N 1
ATOM 1338 C CA . PHE A 1 172 ? -21.563 -13.516 7.498 1.00 81.75 172 PHE A CA 1
ATOM 1339 C C . PHE A 1 172 ? -22.906 -14.065 7.014 1.00 81.75 172 PHE A C 1
ATOM 1341 O O . PHE A 1 172 ? -23.681 -13.372 6.356 1.00 81.75 172 PHE A O 1
ATOM 1348 N N . GLN A 1 173 ? -23.179 -15.325 7.329 1.00 81.75 173 GLN A N 1
ATOM 1349 C CA . GLN A 1 173 ? -24.414 -16.009 6.943 1.00 81.75 173 GLN A CA 1
ATOM 1350 C C . GLN A 1 173 ? -24.904 -16.875 8.097 1.00 81.75 173 GLN A C 1
ATOM 1352 O O . GLN A 1 173 ? -24.156 -17.124 9.044 1.00 81.75 173 GLN A O 1
ATOM 1357 N N . ASP A 1 174 ? -26.148 -17.346 8.022 1.00 84.19 174 ASP A N 1
ATOM 1358 C CA . ASP A 1 174 ? -26.735 -18.184 9.066 1.00 84.19 174 ASP A CA 1
ATOM 1359 C C . ASP A 1 174 ? -25.820 -19.377 9.400 1.00 84.19 174 ASP A C 1
ATOM 1361 O O . ASP A 1 174 ? -25.485 -20.197 8.544 1.00 84.19 174 ASP A O 1
ATOM 1365 N N . GLY A 1 175 ? -25.388 -19.452 10.662 1.00 81.75 175 GLY A N 1
ATOM 1366 C CA . GLY A 1 175 ? -24.462 -20.484 11.146 1.00 81.75 175 GLY A CA 1
ATOM 1367 C C . GLY A 1 175 ? -22.971 -20.277 10.832 1.00 81.75 175 GLY A C 1
ATOM 1368 O O . GLY A 1 175 ? -22.174 -21.134 11.209 1.00 81.75 175 GLY A O 1
ATOM 1369 N N . HIS A 1 176 ? -22.566 -19.168 10.203 1.00 86.00 176 HIS A N 1
ATOM 1370 C CA . HIS A 1 176 ? -21.165 -18.844 9.907 1.00 86.00 176 HIS A CA 1
ATOM 1371 C C . HIS A 1 176 ? -20.809 -17.413 10.346 1.00 86.00 176 HIS A C 1
ATOM 1373 O O . HIS A 1 176 ? -21.208 -16.435 9.717 1.00 86.00 176 HIS A O 1
ATOM 1379 N N . TYR A 1 177 ? -19.974 -17.286 11.378 1.00 87.88 177 TYR A N 1
ATOM 1380 C CA . TYR A 1 177 ? -19.603 -16.020 12.040 1.00 87.88 177 TYR A CA 1
ATOM 1381 C C . TYR A 1 177 ? -18.521 -15.199 11.308 1.00 87.88 177 TYR A C 1
ATOM 1383 O O . TYR A 1 177 ? -17.716 -14.527 11.942 1.00 87.88 177 TYR A O 1
ATOM 1391 N N . GLY A 1 178 ? -18.434 -15.303 9.980 1.00 84.38 178 GLY A N 1
ATOM 1392 C CA . GLY A 1 178 ? -17.404 -14.601 9.195 1.00 84.38 178 GLY A CA 1
ATOM 1393 C C . GLY A 1 178 ? -15.944 -14.860 9.621 1.00 84.38 178 GLY A C 1
ATOM 1394 O O . GLY A 1 178 ? -15.104 -13.998 9.414 1.00 84.38 178 GLY A O 1
ATOM 1395 N N . ASN A 1 179 ? -15.637 -16.012 10.238 1.00 85.06 179 ASN A N 1
ATOM 1396 C CA . ASN A 1 179 ? -14.309 -16.350 10.790 1.00 85.06 179 ASN A CA 1
ATOM 1397 C C . ASN A 1 179 ? -13.771 -15.372 11.854 1.00 85.06 179 ASN A C 1
ATOM 1399 O O . ASN A 1 179 ? -12.568 -15.326 12.101 1.00 85.06 179 ASN A O 1
ATOM 1403 N N . LEU A 1 180 ? -14.653 -14.612 12.502 1.00 89.06 180 LEU A N 1
ATOM 1404 C CA . LEU A 1 180 ? -14.299 -13.777 13.645 1.00 89.06 180 LEU A CA 1
ATOM 1405 C C . LEU A 1 180 ? -14.275 -14.598 14.946 1.00 89.06 180 LEU A C 1
ATOM 1407 O O . LEU A 1 180 ? -14.959 -15.623 15.019 1.00 89.06 180 LEU A O 1
ATOM 1411 N N . PRO A 1 181 ? -13.539 -14.150 15.981 1.00 90.94 181 PRO A N 1
ATOM 1412 C CA . PRO A 1 181 ? -13.580 -14.736 17.319 1.00 90.94 181 PRO A CA 1
ATOM 1413 C C . PRO A 1 181 ? -15.001 -14.910 17.863 1.00 90.94 181 PRO A C 1
ATOM 1415 O O . PRO A 1 181 ? -15.807 -13.977 17.832 1.00 90.94 181 PRO A O 1
ATOM 1418 N N . VAL A 1 182 ? -15.323 -16.097 18.380 1.00 93.00 182 VAL A N 1
ATOM 1419 C CA . VAL A 1 182 ? -16.677 -16.432 18.850 1.00 93.00 182 VAL A CA 1
ATOM 1420 C C . VAL A 1 182 ? -16.657 -16.828 20.320 1.00 93.00 182 VAL A C 1
ATOM 1422 O O . VAL A 1 182 ? -15.891 -17.702 20.725 1.00 93.00 182 VAL A O 1
ATOM 1425 N N . LEU A 1 183 ? -17.572 -16.252 21.100 1.00 94.56 183 LEU A N 1
ATOM 1426 C CA . LEU A 1 183 ? -17.764 -16.585 22.507 1.00 94.56 183 LEU A CA 1
ATOM 1427 C C . LEU A 1 183 ? -18.075 -18.082 22.701 1.00 94.56 183 LEU A C 1
ATOM 1429 O O . LEU A 1 183 ? -18.877 -18.664 21.955 1.00 94.56 183 LEU A O 1
ATOM 1433 N N . PRO A 1 184 ? -17.544 -18.717 23.761 1.00 93.62 184 PRO A N 1
ATOM 1434 C CA . PRO A 1 184 ? -17.921 -20.078 24.118 1.00 93.62 184 PRO A CA 1
ATOM 1435 C C . PRO A 1 184 ? -19.440 -20.216 24.313 1.00 93.62 184 PRO A C 1
ATOM 1437 O O . PRO A 1 184 ? -20.038 -19.559 25.163 1.00 93.62 184 PRO A O 1
ATOM 1440 N N . GLY A 1 185 ? -20.073 -21.105 23.542 1.00 91.69 185 GLY A N 1
ATOM 1441 C CA . GLY A 1 185 ? -21.520 -21.342 23.619 1.00 91.69 185 GLY A CA 1
ATOM 1442 C C . GLY A 1 185 ? -22.387 -20.295 22.911 1.00 91.69 185 GLY A C 1
ATOM 1443 O O . GLY A 1 185 ? -23.590 -20.249 23.178 1.00 91.69 185 GLY A O 1
ATOM 1444 N N . ALA A 1 186 ? -21.808 -19.478 22.023 1.00 92.06 186 ALA A N 1
ATOM 1445 C CA . ALA A 1 186 ? -22.556 -18.523 21.212 1.00 92.06 186 ALA A CA 1
ATOM 1446 C C . ALA A 1 186 ? -23.747 -19.181 20.477 1.00 92.06 186 ALA A C 1
ATOM 1448 O O . ALA A 1 186 ? -23.636 -20.312 19.983 1.00 92.06 186 ALA A O 1
ATOM 1449 N N . PRO A 1 187 ? -24.900 -18.490 20.394 1.00 89.56 187 PRO A N 1
ATOM 1450 C CA . PRO A 1 187 ? -26.057 -18.987 19.666 1.00 89.56 187 PRO A CA 1
ATOM 1451 C C . PRO A 1 187 ? -25.789 -18.943 18.157 1.00 89.56 187 PRO A C 1
ATOM 1453 O O . PRO A 1 187 ? -25.105 -18.022 17.713 1.00 89.56 187 PRO A O 1
ATOM 1456 N N . PRO A 1 188 ? -26.393 -19.840 17.351 1.00 88.31 188 PRO A N 1
ATOM 1457 C CA . PRO A 1 188 ? -26.325 -19.745 15.896 1.00 88.31 188 PRO A CA 1
ATOM 1458 C C . PRO A 1 188 ? -26.632 -18.322 15.412 1.00 88.31 188 PRO A C 1
ATOM 1460 O O . PRO A 1 188 ? -27.675 -17.754 15.754 1.00 88.31 188 PRO A O 1
ATOM 1463 N N . ILE A 1 189 ? -25.714 -17.735 14.641 1.00 87.06 189 ILE A N 1
ATOM 1464 C CA . ILE A 1 189 ? -25.891 -16.385 14.106 1.00 87.06 189 ILE A CA 1
ATOM 1465 C C . ILE A 1 189 ? -27.033 -16.361 13.088 1.00 87.06 189 ILE A C 1
ATOM 1467 O O . ILE A 1 189 ? -27.157 -17.262 12.261 1.00 87.06 189 ILE A O 1
ATOM 1471 N N . GLN A 1 190 ? -27.857 -15.322 13.180 1.00 86.00 190 GLN A N 1
ATOM 1472 C CA . GLN A 1 190 ? -28.866 -14.915 12.209 1.00 86.00 190 GLN A CA 1
ATOM 1473 C C . GLN A 1 190 ? -28.660 -13.426 11.920 1.00 86.00 190 GLN A C 1
ATOM 1475 O O . GLN A 1 190 ? -28.046 -12.719 12.722 1.00 86.00 190 GLN A O 1
ATOM 1480 N N . ALA A 1 191 ? -29.237 -12.908 10.835 1.00 79.31 191 ALA A N 1
ATOM 1481 C CA . ALA A 1 191 ? -29.152 -11.480 10.497 1.00 79.31 191 ALA A CA 1
ATOM 1482 C C . ALA A 1 191 ? -29.591 -10.533 11.643 1.00 79.31 191 ALA A C 1
ATOM 1484 O O . ALA A 1 191 ? -29.103 -9.405 11.750 1.00 79.31 191 ALA A O 1
ATOM 1485 N N . SER A 1 192 ? -30.499 -10.981 12.517 1.00 83.56 192 SER A N 1
ATOM 1486 C CA . SER A 1 192 ? -30.982 -10.229 13.682 1.00 83.56 192 SER A CA 1
ATOM 1487 C C . SER A 1 192 ? -30.169 -10.437 14.963 1.00 83.56 192 SER A C 1
ATOM 1489 O O . SER A 1 192 ? -30.431 -9.749 15.949 1.00 83.56 192 SER A O 1
ATOM 1491 N N . THR A 1 193 ? -29.232 -11.388 15.000 1.00 86.62 193 THR A N 1
ATOM 1492 C CA . THR A 1 193 ? -28.457 -11.686 16.210 1.00 86.62 193 THR A CA 1
ATOM 1493 C C . THR A 1 193 ? -27.531 -10.503 16.527 1.00 86.62 193 THR A C 1
ATOM 1495 O O . THR A 1 193 ? -26.715 -10.131 15.682 1.00 86.62 193 THR A O 1
ATOM 1498 N N . PRO A 1 194 ? -27.625 -9.890 17.724 1.00 89.00 194 PRO A N 1
ATOM 1499 C CA . PRO A 1 194 ? -26.747 -8.787 18.105 1.00 89.00 194 PRO A CA 1
ATOM 1500 C C . PRO A 1 194 ? -25.281 -9.221 18.118 1.00 89.00 194 PRO A C 1
ATOM 1502 O O . PRO A 1 194 ? -24.976 -10.322 18.571 1.00 89.00 194 PRO A O 1
ATOM 1505 N N . ILE A 1 195 ? -24.369 -8.340 17.693 1.00 89.25 195 ILE A N 1
ATOM 1506 C CA . ILE A 1 195 ? -22.926 -8.638 17.672 1.00 89.25 195 ILE A CA 1
ATOM 1507 C C . ILE A 1 195 ? -22.390 -9.027 19.057 1.00 89.25 195 ILE A C 1
ATOM 1509 O O . ILE A 1 195 ? -21.602 -9.956 19.194 1.00 89.25 195 ILE A O 1
ATOM 1513 N N . THR A 1 196 ? -22.931 -8.400 20.103 1.00 90.44 196 THR A N 1
ATOM 1514 C CA . THR A 1 196 ? -22.600 -8.658 21.510 1.00 90.44 196 THR A CA 1
ATOM 1515 C C . THR A 1 196 ? -23.018 -10.040 22.012 1.00 90.44 196 THR A C 1
ATOM 1517 O O . THR A 1 196 ? -22.616 -10.431 23.102 1.00 90.44 196 THR A O 1
ATOM 1520 N N . ALA A 1 197 ? -23.844 -10.777 21.264 1.00 91.94 197 ALA A N 1
ATOM 1521 C CA . ALA A 1 197 ? -24.299 -12.106 21.661 1.00 91.94 197 ALA A CA 1
ATOM 1522 C C . ALA A 1 197 ? -23.344 -13.229 21.229 1.00 91.94 197 ALA A C 1
ATOM 1524 O O . ALA A 1 197 ? -23.506 -14.357 21.694 1.00 91.94 197 ALA A O 1
ATOM 1525 N N . TRP A 1 198 ? -22.397 -12.954 20.326 1.00 92.50 198 TRP A N 1
ATOM 1526 C CA . TRP A 1 198 ? -21.543 -13.989 19.741 1.00 92.50 198 TRP A CA 1
ATOM 1527 C C . TRP A 1 198 ? -20.079 -13.585 19.568 1.00 92.50 198 TRP A C 1
ATOM 1529 O O . TRP A 1 198 ? -19.238 -14.471 19.658 1.00 92.50 198 TRP A O 1
ATOM 1539 N N . LEU A 1 199 ? -19.758 -12.310 19.331 1.00 93.81 199 LEU A N 1
ATOM 1540 C CA . LEU A 1 199 ? -18.380 -11.873 19.096 1.00 93.81 199 LEU A CA 1
ATOM 1541 C C . LEU A 1 199 ? -17.588 -11.855 20.406 1.00 93.81 199 LEU A C 1
ATOM 1543 O O . LEU A 1 199 ? -18.021 -11.233 21.379 1.00 93.81 199 LEU A O 1
ATOM 1547 N N . ASP A 1 200 ? -16.409 -12.474 20.407 1.00 94.75 200 ASP A N 1
ATOM 1548 C CA . ASP A 1 200 ? -15.441 -12.305 21.490 1.00 94.75 200 ASP A CA 1
ATOM 1549 C C . ASP A 1 200 ? -14.644 -11.008 21.284 1.00 94.75 200 ASP A C 1
ATOM 1551 O O . ASP A 1 200 ? -13.690 -10.939 20.508 1.00 94.75 200 ASP A O 1
ATOM 1555 N N . THR A 1 201 ? -15.078 -9.941 21.955 1.00 93.12 201 THR A N 1
ATOM 1556 C CA . THR A 1 201 ? -14.442 -8.625 21.831 1.00 93.12 201 THR A CA 1
ATOM 1557 C C . THR A 1 201 ? -13.115 -8.519 22.574 1.00 93.12 201 THR A C 1
ATOM 1559 O O . THR A 1 201 ? -12.354 -7.599 22.284 1.00 93.12 201 THR A O 1
ATOM 1562 N N . GLU A 1 202 ? -12.828 -9.402 23.539 1.00 92.69 202 GLU A N 1
ATOM 1563 C CA . GLU A 1 202 ? -11.537 -9.382 24.240 1.00 92.69 202 GLU A CA 1
ATOM 1564 C C . GLU A 1 202 ? -10.421 -9.802 23.279 1.00 92.69 202 GLU A C 1
ATOM 1566 O O . GLU A 1 202 ? -9.382 -9.139 23.214 1.00 92.69 202 GLU A O 1
ATOM 1571 N N . GLU A 1 203 ? -10.673 -10.827 22.457 1.00 91.62 203 GLU A N 1
ATOM 1572 C CA . GLU A 1 203 ? -9.737 -11.246 21.411 1.00 91.62 203 GLU A CA 1
ATOM 1573 C C . GLU A 1 203 ? -9.528 -10.153 20.357 1.00 91.62 203 GLU A C 1
ATOM 1575 O O . GLU A 1 203 ? -8.387 -9.852 20.014 1.00 91.62 203 GLU A O 1
ATOM 1580 N N . THR A 1 204 ? -10.586 -9.491 19.869 1.00 91.25 204 THR A N 1
ATOM 1581 C CA . THR A 1 204 ? -10.420 -8.444 18.841 1.00 91.25 204 THR A CA 1
ATOM 1582 C C . THR A 1 204 ? -9.734 -7.187 19.383 1.00 91.25 204 THR A C 1
ATOM 1584 O O . THR A 1 204 ? -8.905 -6.586 18.694 1.00 91.25 204 THR A O 1
ATOM 1587 N N . GLN A 1 205 ? -10.027 -6.788 20.626 1.00 90.12 205 GLN A N 1
ATOM 1588 C CA . GLN A 1 205 ? -9.408 -5.618 21.259 1.00 90.12 205 GLN A CA 1
ATOM 1589 C C . GLN A 1 205 ? -7.912 -5.805 21.515 1.00 90.12 205 GLN A C 1
ATOM 1591 O O . GLN A 1 205 ? -7.171 -4.824 21.443 1.00 90.12 205 GLN A O 1
ATOM 1596 N N . ALA A 1 206 ? -7.448 -7.039 21.745 1.00 89.62 206 ALA A N 1
ATOM 1597 C CA . ALA A 1 206 ? -6.020 -7.336 21.871 1.00 89.62 206 ALA A CA 1
ATOM 1598 C C . ALA A 1 206 ? -5.215 -6.939 20.617 1.00 89.62 206 ALA A C 1
ATOM 1600 O O . ALA A 1 206 ? -4.025 -6.641 20.721 1.00 89.62 206 ALA A O 1
ATOM 1601 N N . PHE A 1 207 ? -5.874 -6.871 19.455 1.00 87.88 207 PHE A N 1
ATOM 1602 C CA . PHE A 1 207 ? -5.297 -6.433 18.181 1.00 87.88 207 PHE A CA 1
ATOM 1603 C C . PHE A 1 207 ? -5.725 -5.015 17.770 1.00 87.88 207 PHE A C 1
ATOM 1605 O O . PHE A 1 207 ? -5.440 -4.586 16.656 1.00 87.88 207 PHE A O 1
ATOM 1612 N N . GLY A 1 208 ? -6.426 -4.274 18.638 1.00 88.62 208 GLY A N 1
ATOM 1613 C CA . GLY A 1 208 ? -6.946 -2.940 18.318 1.00 88.62 208 GLY A CA 1
ATOM 1614 C C . GLY A 1 208 ? -8.070 -2.939 17.273 1.00 88.62 208 GLY A C 1
ATOM 1615 O O . GLY A 1 208 ? -8.371 -1.894 16.698 1.00 88.62 208 GLY A O 1
ATOM 1616 N N . ILE A 1 209 ? -8.698 -4.092 17.024 1.00 89.94 209 ILE A N 1
ATOM 1617 C CA . ILE A 1 209 ? -9.756 -4.248 16.026 1.00 89.94 209 ILE A CA 1
ATOM 1618 C C . ILE A 1 209 ? -11.111 -3.954 16.672 1.00 89.94 209 ILE A C 1
ATOM 1620 O O . ILE A 1 209 ? -11.497 -4.566 17.672 1.00 89.94 209 ILE A O 1
ATOM 1624 N N . ASN A 1 210 ? -11.860 -3.040 16.054 1.00 90.81 210 ASN A N 1
ATOM 1625 C CA . ASN A 1 210 ? -13.246 -2.755 16.404 1.00 90.81 210 ASN A CA 1
ATOM 1626 C C . ASN A 1 210 ? -14.164 -3.343 15.336 1.00 90.81 210 ASN A C 1
ATOM 1628 O O . ASN A 1 210 ? -14.040 -3.012 14.160 1.00 90.81 210 ASN A O 1
ATOM 1632 N N . VAL A 1 211 ? -15.104 -4.190 15.752 1.00 90.94 211 VAL A N 1
ATOM 1633 C CA . VAL A 1 211 ? -16.083 -4.802 14.851 1.00 90.94 211 VAL A CA 1
ATOM 1634 C C . VAL A 1 211 ? -17.459 -4.222 15.145 1.00 90.94 211 VAL A C 1
ATOM 1636 O O . VAL A 1 211 ? -17.877 -4.119 16.300 1.00 90.94 211 VAL A O 1
ATOM 1639 N N . ARG A 1 212 ? -18.187 -3.868 14.088 1.00 89.00 212 ARG A N 1
ATOM 1640 C CA . ARG A 1 212 ? -19.579 -3.423 14.155 1.00 89.00 212 ARG A CA 1
ATOM 1641 C C . ARG A 1 212 ? -20.400 -4.123 13.084 1.00 89.00 212 ARG A C 1
ATOM 1643 O O . ARG A 1 212 ? -19.862 -4.578 12.080 1.00 89.00 212 ARG A O 1
ATOM 1650 N N . LYS A 1 213 ? -21.713 -4.193 13.294 1.00 85.06 213 LYS A N 1
ATOM 1651 C CA . LYS A 1 213 ? -22.630 -4.569 12.216 1.00 85.06 213 LYS A CA 1
ATOM 1652 C C . LYS A 1 213 ? -22.660 -3.425 11.196 1.00 85.06 213 LYS A C 1
ATOM 1654 O O . LYS A 1 213 ? -22.675 -2.267 11.608 1.00 85.06 213 LYS A O 1
ATOM 1659 N N . LEU A 1 214 ? -22.665 -3.757 9.905 1.00 83.44 214 LEU A N 1
ATOM 1660 C CA . LEU A 1 214 ? -22.813 -2.772 8.835 1.00 83.44 214 LEU A CA 1
ATOM 1661 C C . LEU A 1 214 ? -24.137 -2.010 9.005 1.00 83.44 214 LEU A C 1
ATOM 1663 O O . LEU A 1 214 ? -25.180 -2.626 9.250 1.00 83.44 214 LEU A O 1
ATOM 1667 N N . ASP A 1 215 ? -24.082 -0.683 8.896 1.00 77.00 215 ASP A N 1
ATOM 1668 C CA . ASP A 1 215 ? -25.265 0.170 8.980 1.00 77.00 215 ASP A CA 1
ATOM 1669 C C . ASP A 1 215 ? -26.152 -0.064 7.745 1.00 77.00 215 ASP A C 1
ATOM 1671 O O . ASP A 1 215 ? -25.675 -0.018 6.611 1.00 77.00 215 ASP A O 1
ATOM 1675 N N . GLU A 1 216 ? -27.460 -0.272 7.946 1.00 65.44 216 GLU A N 1
ATOM 1676 C CA . GLU A 1 216 ? -28.426 -0.560 6.864 1.00 65.44 216 GLU A CA 1
ATOM 1677 C C . GLU A 1 216 ? -28.591 0.596 5.850 1.00 65.44 216 GLU A C 1
ATOM 1679 O O . GLU A 1 216 ? -29.298 0.449 4.855 1.00 65.44 216 GLU A O 1
ATOM 1684 N N . THR A 1 217 ? -27.960 1.750 6.096 1.00 53.94 217 THR A N 1
ATOM 1685 C CA . THR A 1 217 ? -28.057 2.974 5.283 1.00 53.94 217 THR A CA 1
ATOM 1686 C C . THR A 1 217 ? -26.720 3.447 4.702 1.00 53.94 217 THR A C 1
ATOM 1688 O O . THR A 1 217 ? -26.615 4.624 4.354 1.00 53.94 217 THR A O 1
ATOM 1691 N N . SER A 1 218 ? -25.699 2.584 4.667 1.00 48.59 218 SER A N 1
ATOM 1692 C CA . SER A 1 218 ? -24.397 2.889 4.046 1.00 48.59 218 SER A CA 1
ATOM 1693 C C . SER A 1 218 ? -24.408 2.770 2.522 1.00 48.59 218 SER A C 1
ATOM 1695 O O . SER A 1 218 ? -25.188 1.950 1.986 1.00 48.59 218 SER A O 1
#

Foldseek 3Di:
DDDFPNDDDDADPVAQQRQPLPDGLPRQWDADPVRGIDGPQQCPPRDGLSNDQQSVPLPQGSSRDPQRRDDDDHLQPGHDVNDDDDDDDDDDPPDDDDDDDDDADSPNVCVVLAFFFDADDQPPPPDPDHDPDPDFQLVVDDPVVCVVCVPPVSRVRGHDGDHDDDDDDADAAFQGPSPAAFDVPQDGDDPPDACVRTHDVVVCVVVPHDDDDDDPVD

Radius of gyration: 25.32 Å; chains: 1; bounding box: 60×56×63 Å